Protein AF-A0A0C2G9M1-F1 (afdb_monomer_lite)

pLDDT: mean 76.7, std 22.16, range [23.78, 98.38]

Structure (mmCIF, N/CA/C/O backbone):
data_AF-A0A0C2G9M1-F1
#
_entry.id   AF-A0A0C2G9M1-F1
#
loop_
_atom_site.group_PDB
_atom_site.id
_atom_site.type_symbol
_atom_site.label_atom_id
_atom_site.label_alt_id
_atom_site.label_comp_id
_atom_site.label_asym_id
_atom_site.label_entity_id
_atom_site.label_seq_id
_atom_site.pdbx_PDB_ins_code
_atom_site.Cartn_x
_atom_site.Cartn_y
_atom_site.Cartn_z
_atom_site.occupancy
_atom_site.B_iso_or_equiv
_atom_site.auth_seq_id
_atom_site.auth_comp_id
_atom_site.auth_asym_id
_atom_site.auth_atom_id
_atom_site.pdbx_PDB_model_num
ATOM 1 N N . MET A 1 1 ? -7.947 -32.025 2.635 1.00 49.72 1 MET A N 1
ATOM 2 C CA . MET A 1 1 ? -7.224 -30.808 3.084 1.00 49.72 1 MET A CA 1
ATOM 3 C C . MET A 1 1 ? -6.775 -30.918 4.542 1.00 49.72 1 MET A C 1
ATOM 5 O O . MET A 1 1 ? -7.616 -30.851 5.428 1.00 49.72 1 MET A O 1
ATOM 9 N N . THR A 1 2 ? -5.475 -31.042 4.822 1.00 53.75 2 THR A N 1
ATOM 10 C CA . THR A 1 2 ? -4.949 -30.905 6.196 1.00 53.75 2 THR A CA 1
ATOM 11 C C . THR A 1 2 ? -4.666 -29.425 6.454 1.00 53.75 2 THR A C 1
ATOM 13 O O . THR A 1 2 ? -3.638 -28.902 6.024 1.00 53.75 2 THR A O 1
ATOM 16 N N . LEU A 1 3 ? -5.604 -28.713 7.085 1.00 62.81 3 LEU A N 1
ATOM 17 C CA . LEU A 1 3 ? -5.368 -27.335 7.527 1.00 62.81 3 LEU A CA 1
ATOM 18 C C . LEU A 1 3 ? -4.239 -27.348 8.562 1.00 62.81 3 LEU A C 1
ATOM 20 O O . LEU A 1 3 ? -4.306 -28.062 9.561 1.00 62.81 3 LEU A O 1
ATOM 24 N N . THR A 1 4 ? -3.171 -26.598 8.301 1.00 81.75 4 THR A N 1
ATOM 25 C CA . THR A 1 4 ? -2.049 -26.522 9.242 1.00 81.75 4 THR A CA 1
ATOM 26 C C . THR A 1 4 ? -2.470 -25.743 10.487 1.00 81.75 4 THR A C 1
ATOM 28 O O . THR A 1 4 ? -3.281 -24.822 10.383 1.00 81.75 4 THR A O 1
ATOM 31 N N . LYS A 1 5 ? -1.889 -26.058 11.653 1.00 87.31 5 LYS A N 1
ATOM 32 C CA . LYS A 1 5 ? -2.128 -25.317 12.906 1.00 87.31 5 LYS A CA 1
ATOM 33 C C . LYS A 1 5 ? -2.003 -23.799 12.704 1.00 87.31 5 LYS A C 1
ATOM 35 O O . LYS A 1 5 ? -2.898 -23.055 13.071 1.00 87.31 5 LYS A O 1
ATOM 40 N N . ARG A 1 6 ? -0.963 -23.369 11.981 1.00 83.31 6 ARG A N 1
ATOM 41 C CA . ARG A 1 6 ? -0.737 -21.959 11.630 1.00 83.31 6 ARG A CA 1
ATOM 42 C C . ARG A 1 6 ? -1.906 -21.335 10.864 1.00 83.31 6 ARG A C 1
ATOM 44 O O . ARG A 1 6 ? -2.228 -20.179 11.090 1.00 83.31 6 ARG A O 1
ATOM 51 N N . THR A 1 7 ? -2.520 -22.070 9.940 1.00 84.94 7 THR A N 1
ATOM 52 C CA . THR A 1 7 ? -3.677 -21.575 9.181 1.00 84.94 7 THR A CA 1
ATOM 53 C C . THR A 1 7 ? -4.881 -21.352 10.094 1.00 84.94 7 THR A C 1
ATOM 55 O O . THR A 1 7 ? -5.580 -20.358 9.940 1.00 84.94 7 THR A O 1
ATOM 58 N N . ILE A 1 8 ? -5.102 -22.253 11.053 1.00 89.25 8 ILE A N 1
ATOM 59 C CA . ILE A 1 8 ? -6.183 -22.128 12.037 1.00 89.25 8 ILE A CA 1
ATOM 60 C C . ILE A 1 8 ? -5.934 -20.919 12.941 1.00 89.25 8 ILE A C 1
ATOM 62 O O . ILE A 1 8 ? -6.841 -20.114 13.118 1.00 89.25 8 ILE A O 1
ATOM 66 N N . ASP A 1 9 ? -4.707 -20.759 13.443 1.00 87.50 9 ASP A N 1
ATOM 67 C CA . ASP A 1 9 ? -4.338 -19.639 14.314 1.00 87.50 9 ASP A CA 1
ATOM 68 C C . ASP A 1 9 ? -4.543 -18.282 13.607 1.00 87.50 9 ASP A C 1
ATOM 70 O O . ASP A 1 9 ? -5.071 -17.344 14.201 1.00 87.50 9 ASP A O 1
ATOM 74 N N . LEU A 1 10 ? -4.198 -18.191 12.313 1.00 86.69 10 LEU A N 1
ATOM 75 C CA . LEU A 1 10 ? -4.437 -16.991 11.502 1.00 86.69 10 LEU A CA 1
ATOM 76 C C . LEU A 1 10 ? -5.932 -16.699 11.328 1.00 86.69 10 LEU A C 1
ATOM 78 O O . LEU A 1 10 ? -6.352 -15.563 11.531 1.00 86.69 10 LEU A O 1
ATOM 82 N N . PHE A 1 11 ? -6.741 -17.710 10.999 1.00 87.88 11 PHE A N 1
ATOM 83 C CA . PHE A 1 11 ? -8.185 -17.518 10.853 1.00 87.88 11 PHE A CA 1
ATOM 84 C C . PHE A 1 11 ? -8.860 -17.142 12.165 1.00 87.88 11 PHE A C 1
ATOM 86 O O . PHE A 1 11 ? -9.745 -16.290 12.164 1.00 87.88 11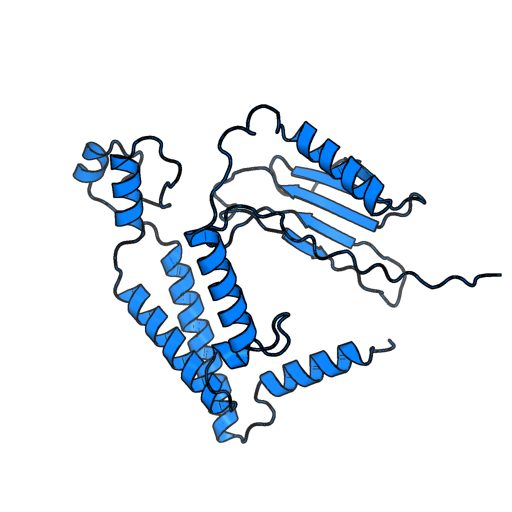 PHE A O 1
ATOM 93 N N . LEU A 1 12 ? -8.453 -17.757 13.275 1.00 87.75 12 LEU A N 1
ATOM 94 C CA . LEU A 1 12 ? -8.997 -17.426 14.585 1.00 87.75 12 LEU A CA 1
ATOM 95 C C . LEU A 1 12 ? -8.696 -15.968 14.936 1.00 87.75 12 LEU A C 1
ATOM 97 O O . LEU A 1 12 ? -9.604 -15.244 15.334 1.00 87.75 12 LEU A O 1
ATOM 101 N N . ASN A 1 13 ? -7.464 -15.515 14.698 1.00 86.25 13 ASN A N 1
ATOM 102 C CA . ASN A 1 13 ? -7.111 -14.122 14.931 1.00 86.25 13 ASN A CA 1
ATOM 103 C C . ASN A 1 13 ? -7.895 -13.156 14.028 1.00 86.25 13 ASN A C 1
ATOM 105 O O . ASN A 1 13 ? -8.432 -12.172 14.527 1.00 86.25 13 ASN A O 1
ATOM 109 N N . GLU A 1 14 ? -8.018 -13.431 12.725 1.00 86.19 14 GLU A N 1
ATOM 110 C CA . GLU A 1 14 ? -8.833 -12.600 11.822 1.00 86.19 14 GLU A CA 1
ATOM 111 C C . GLU A 1 14 ? -10.299 -12.541 12.275 1.00 86.19 14 GLU A C 1
ATOM 113 O O . GLU A 1 14 ? -10.932 -11.480 12.240 1.00 86.19 14 GLU A O 1
ATOM 118 N N . PHE A 1 15 ? -10.829 -13.672 12.742 1.00 88.38 15 PHE A N 1
ATOM 119 C CA . PHE A 1 15 ? -12.187 -13.773 13.255 1.00 88.38 15 PHE A CA 1
ATOM 120 C C . PHE A 1 15 ? -12.366 -12.937 14.525 1.00 88.38 15 PHE A C 1
ATOM 122 O O . PHE A 1 15 ? -13.295 -12.135 14.602 1.00 88.38 15 PHE A O 1
ATOM 129 N N . GLU A 1 16 ? -11.450 -13.025 15.487 1.00 87.38 16 GLU A N 1
ATOM 130 C CA . GLU A 1 16 ? -11.467 -12.191 16.693 1.00 87.38 16 GLU A CA 1
ATOM 131 C C . GLU A 1 16 ? -11.338 -10.699 16.353 1.00 87.38 16 GLU A C 1
ATOM 133 O O . GLU A 1 16 ? -12.128 -9.883 16.837 1.00 87.38 16 GLU A O 1
ATOM 138 N N . MET A 1 17 ? -10.432 -10.353 15.436 1.00 86.69 17 MET A N 1
ATOM 139 C CA . MET A 1 17 ? -10.193 -8.985 14.969 1.00 86.69 17 MET A CA 1
ATOM 140 C C . MET A 1 17 ? -11.390 -8.362 14.247 1.00 86.69 17 MET A C 1
ATOM 142 O O . MET A 1 17 ? -11.490 -7.132 14.184 1.00 86.69 17 MET A O 1
ATOM 146 N N . SER A 1 18 ? -12.313 -9.181 13.739 1.00 88.50 18 SER A N 1
ATOM 147 C CA . SER A 1 18 ? -13.579 -8.725 13.154 1.00 88.50 18 SER A CA 1
ATOM 148 C C . SER A 1 18 ? -14.604 -8.238 14.189 1.00 88.50 18 SER A C 1
ATOM 150 O O . SER A 1 18 ? -15.682 -7.782 13.815 1.00 88.50 18 SER A O 1
ATOM 152 N N . GLY A 1 19 ? -14.304 -8.347 15.488 1.00 89.44 19 GLY A N 1
ATOM 153 C CA . GLY A 1 19 ? -15.213 -7.933 16.557 1.00 89.44 19 GLY A CA 1
ATOM 154 C C . GLY A 1 19 ? -16.401 -8.879 16.757 1.00 89.44 19 GLY A C 1
ATOM 155 O O . GLY A 1 19 ? -17.358 -8.525 17.438 1.00 89.44 19 GLY A O 1
ATOM 156 N N . VAL A 1 20 ? -16.363 -10.091 16.193 1.00 90.06 20 VAL A N 1
ATOM 157 C CA . VAL A 1 20 ? -17.455 -11.077 16.299 1.00 90.06 20 VAL A CA 1
ATOM 158 C C . VAL A 1 20 ? -17.756 -11.506 17.737 1.00 90.06 20 VAL A C 1
ATOM 160 O O . VAL A 1 20 ? -18.898 -11.812 18.065 1.00 90.06 20 VAL A O 1
ATOM 163 N N . HIS A 1 21 ? -16.743 -11.487 18.602 1.00 89.94 21 HIS A N 1
ATOM 164 C CA . HIS A 1 21 ? -16.847 -11.821 20.021 1.00 89.94 21 HIS A CA 1
ATOM 165 C C . HIS A 1 21 ? -17.473 -10.691 20.860 1.00 89.94 21 HIS A C 1
ATOM 167 O O . HIS A 1 21 ? -17.741 -10.882 22.045 1.00 89.94 21 HIS A O 1
ATOM 173 N N . LEU A 1 22 ? -17.677 -9.503 20.277 1.00 94.00 22 LEU A N 1
ATOM 174 C CA . LEU A 1 22 ? -18.242 -8.361 20.984 1.00 94.00 22 LEU A CA 1
ATOM 175 C C . LEU A 1 22 ? -19.753 -8.545 21.223 1.00 94.00 22 LEU A C 1
ATOM 177 O O . LEU A 1 22 ? -20.449 -9.097 20.362 1.00 94.00 22 LEU A O 1
ATOM 181 N N . PRO A 1 23 ? -20.282 -8.010 22.342 1.00 95.62 23 PRO A N 1
ATOM 182 C CA . PRO A 1 23 ? -21.719 -7.862 22.566 1.00 95.62 23 PRO A CA 1
ATOM 183 C C . PRO A 1 23 ? -22.427 -7.132 21.416 1.00 95.62 23 PRO A C 1
ATOM 185 O O . PRO A 1 23 ? -21.803 -6.367 20.683 1.00 95.62 23 PRO A O 1
ATOM 188 N N . ASP A 1 24 ? -23.730 -7.364 21.255 1.00 95.31 24 ASP A N 1
ATOM 189 C CA . ASP A 1 24 ? -24.506 -6.915 20.088 1.00 95.31 24 ASP A CA 1
ATOM 190 C C . ASP A 1 24 ? -24.442 -5.402 19.834 1.00 95.31 24 ASP A C 1
ATOM 192 O O . ASP A 1 24 ? -24.280 -4.977 18.689 1.00 95.31 24 ASP A O 1
ATOM 196 N N . ASP A 1 25 ? -24.504 -4.595 20.892 1.00 95.75 25 ASP A N 1
ATOM 197 C CA . ASP A 1 25 ? -24.378 -3.136 20.842 1.00 95.75 25 ASP A CA 1
ATOM 198 C C . ASP A 1 25 ? -22.991 -2.706 20.340 1.00 95.75 25 ASP A C 1
ATOM 200 O O . ASP A 1 25 ? -22.870 -1.923 19.394 1.00 95.75 25 ASP A O 1
ATOM 204 N N . LYS A 1 26 ? -21.932 -3.286 20.910 1.00 95.88 26 LYS A N 1
ATOM 205 C CA . LYS A 1 26 ? -20.548 -3.017 20.505 1.00 95.88 26 LYS A CA 1
ATOM 206 C C . LYS A 1 26 ? -20.250 -3.528 19.102 1.00 95.88 26 LYS A C 1
ATOM 208 O O . LYS A 1 26 ? -19.488 -2.901 18.373 1.00 95.88 26 LYS A O 1
ATOM 213 N N . ARG A 1 27 ? -20.850 -4.643 18.694 1.00 95.94 27 ARG A N 1
ATOM 214 C CA . ARG A 1 27 ? -20.685 -5.203 17.351 1.00 95.94 27 ARG A CA 1
ATOM 215 C C . ARG A 1 27 ? -21.370 -4.337 16.295 1.00 95.94 27 ARG A C 1
ATOM 217 O O . ARG A 1 27 ? -20.787 -4.110 15.237 1.00 95.94 27 ARG A O 1
ATOM 224 N N . ALA A 1 28 ? -22.557 -3.799 16.582 1.00 96.19 28 ALA A N 1
ATOM 225 C CA . ALA A 1 28 ? -23.211 -2.825 15.707 1.00 96.19 28 ALA A CA 1
ATOM 226 C C . ALA A 1 28 ? -22.347 -1.564 15.528 1.00 96.19 28 ALA A C 1
ATOM 228 O O . ALA A 1 28 ? -22.152 -1.095 14.403 1.00 96.19 28 ALA A O 1
ATOM 229 N N . GLU A 1 29 ? -21.758 -1.070 16.618 1.00 97.62 29 GLU A N 1
ATOM 230 C CA . GLU A 1 29 ? -20.850 0.075 16.577 1.00 97.62 29 GLU A CA 1
ATOM 231 C C . GLU A 1 29 ? -19.551 -0.230 15.815 1.00 97.62 29 GLU A C 1
ATOM 233 O O . GLU A 1 29 ? -19.096 0.583 15.010 1.00 97.62 29 GLU A O 1
ATOM 238 N N . PHE A 1 30 ? -18.991 -1.432 15.980 1.00 97.19 30 PHE A N 1
ATOM 239 C CA . PHE A 1 30 ? -17.827 -1.891 15.219 1.00 97.19 30 PHE A CA 1
ATOM 240 C C . PHE A 1 30 ? -18.096 -1.872 13.710 1.00 97.19 30 PHE A C 1
ATOM 242 O O . PHE A 1 30 ? -17.269 -1.385 12.933 1.00 97.19 30 PHE A O 1
ATOM 249 N N . VAL A 1 31 ? -19.261 -2.373 13.283 1.00 96.56 31 VAL A N 1
ATOM 250 C CA . VAL A 1 31 ? -19.672 -2.372 11.871 1.00 96.56 31 VAL A CA 1
ATOM 251 C C . VAL A 1 31 ? -19.820 -0.942 11.354 1.00 96.56 31 VAL A C 1
ATOM 253 O O . VAL A 1 31 ? -19.305 -0.628 10.278 1.00 96.56 31 VAL A O 1
ATOM 256 N N . ARG A 1 32 ? -20.459 -0.055 12.130 1.00 97.75 32 ARG A N 1
ATOM 257 C CA . ARG A 1 32 ? -20.608 1.364 11.780 1.00 97.75 32 ARG A CA 1
ATOM 258 C C . ARG A 1 32 ? -19.246 2.039 11.595 1.00 97.75 32 ARG A C 1
ATOM 260 O O . ARG A 1 32 ? -18.998 2.626 10.543 1.00 97.75 32 ARG A O 1
ATOM 267 N N . LEU A 1 33 ? -18.353 1.923 12.580 1.00 97.94 33 LEU A N 1
ATOM 268 C CA . LEU A 1 33 ? -17.005 2.499 12.536 1.00 97.94 33 LEU A CA 1
ATOM 269 C C . LEU A 1 33 ? -16.185 1.948 11.368 1.00 97.94 33 LEU A C 1
ATOM 271 O O . LEU A 1 33 ? -15.518 2.712 10.675 1.00 97.94 33 LEU A O 1
ATOM 275 N N . SER A 1 34 ? -16.272 0.643 11.103 1.00 96.62 34 SER A N 1
ATOM 276 C CA . SER A 1 34 ? -15.598 0.015 9.960 1.00 96.62 34 SER A CA 1
ATOM 277 C C . SER A 1 34 ? -16.073 0.602 8.626 1.00 96.62 34 SER A C 1
ATOM 279 O O . SER A 1 34 ? -15.251 0.903 7.757 1.00 96.62 34 SER A O 1
ATOM 281 N N . GLY A 1 35 ? -17.383 0.828 8.480 1.00 97.44 35 GLY A N 1
ATOM 282 C CA . GLY A 1 35 ? -17.963 1.494 7.313 1.00 97.44 35 GLY A CA 1
ATOM 283 C C . GLY A 1 35 ? -17.492 2.942 7.157 1.00 97.44 35 GLY A C 1
ATOM 284 O O . GLY A 1 35 ? -17.090 3.350 6.067 1.00 97.44 35 GLY A O 1
ATOM 285 N N . GLU A 1 36 ? -17.464 3.711 8.246 1.00 98.12 36 GLU A N 1
ATOM 286 C CA . GLU A 1 36 ? -16.987 5.099 8.227 1.00 98.12 36 GLU A CA 1
ATOM 287 C C . GLU A 1 36 ? -15.489 5.207 7.912 1.00 98.12 36 GLU A C 1
ATOM 289 O O . GLU A 1 36 ? -15.086 6.054 7.113 1.00 98.12 36 GLU A O 1
ATOM 294 N N . ILE A 1 37 ? -14.659 4.313 8.460 1.00 97.25 37 ILE A N 1
ATOM 295 C CA . ILE A 1 37 ? -13.230 4.217 8.128 1.00 97.25 37 ILE A CA 1
ATOM 296 C C . ILE A 1 37 ? -13.049 3.930 6.638 1.00 97.25 37 ILE A C 1
ATOM 298 O O . ILE A 1 37 ? -12.239 4.592 5.986 1.00 97.25 37 ILE A O 1
ATOM 302 N N . PHE A 1 38 ? -13.798 2.971 6.086 1.00 95.56 38 PHE A N 1
ATOM 303 C CA . PHE A 1 38 ? -13.739 2.647 4.662 1.00 95.56 38 PHE A CA 1
ATOM 304 C C . PHE A 1 38 ? -14.116 3.857 3.796 1.00 95.56 38 PHE A C 1
ATOM 306 O O . PHE A 1 38 ? -13.368 4.229 2.889 1.00 95.56 38 PHE A O 1
ATOM 313 N N . ASN A 1 39 ? -15.229 4.519 4.119 1.00 95.81 39 ASN A N 1
ATOM 314 C CA . ASN A 1 39 ? -15.722 5.682 3.385 1.00 95.81 39 ASN A CA 1
ATOM 315 C C . ASN A 1 39 ? -14.741 6.862 3.434 1.00 95.81 39 ASN A C 1
ATOM 317 O O . ASN A 1 39 ? -14.410 7.429 2.388 1.00 95.81 39 ASN A O 1
ATOM 321 N N . ALA A 1 40 ? -14.258 7.221 4.627 1.00 94.81 40 ALA A N 1
ATOM 322 C CA . ALA A 1 40 ? -13.284 8.297 4.808 1.00 94.81 40 ALA A CA 1
ATOM 323 C C . ALA A 1 40 ? -11.964 7.974 4.092 1.00 94.81 40 ALA A C 1
ATOM 325 O O . ALA A 1 40 ? -11.411 8.820 3.391 1.00 94.81 40 ALA A O 1
ATOM 326 N N . SER A 1 41 ? -11.492 6.724 4.184 1.00 94.25 41 SER A N 1
ATOM 327 C CA . SER A 1 41 ? -10.282 6.271 3.490 1.00 94.25 41 SER A CA 1
ATOM 328 C C . SER A 1 41 ? -10.423 6.369 1.970 1.00 94.25 41 SER A C 1
ATOM 330 O O . SER A 1 41 ? -9.505 6.845 1.305 1.00 94.25 41 SER A O 1
ATOM 332 N N . ALA A 1 42 ? -11.559 5.949 1.405 1.00 91.69 42 ALA A N 1
ATOM 333 C CA . ALA A 1 42 ? -11.801 6.015 -0.034 1.00 91.69 42 ALA A CA 1
ATOM 334 C C . ALA A 1 42 ? -11.846 7.467 -0.541 1.00 91.69 42 ALA A C 1
ATOM 336 O O . ALA A 1 42 ? -11.217 7.792 -1.551 1.00 91.69 42 ALA A O 1
ATOM 337 N N . LYS A 1 43 ? -12.537 8.359 0.182 1.00 92.50 43 LYS A N 1
ATOM 338 C CA . LYS A 1 43 ? -12.603 9.794 -0.146 1.00 92.50 43 LYS A CA 1
ATOM 339 C C . LYS A 1 43 ? -11.243 10.477 -0.028 1.00 92.50 43 LYS A C 1
ATOM 341 O O . LYS A 1 43 ? -10.865 11.245 -0.915 1.00 92.50 43 LYS A O 1
ATOM 346 N N . PHE A 1 44 ? -10.493 10.182 1.033 1.00 92.19 44 PHE A N 1
ATOM 347 C CA . PHE A 1 44 ? -9.146 10.710 1.223 1.00 92.19 44 PHE A CA 1
ATOM 348 C C . PHE A 1 44 ? -8.219 10.268 0.082 1.00 92.19 44 PHE A C 1
ATOM 350 O O . PHE A 1 44 ? -7.619 11.111 -0.583 1.00 92.19 44 PHE A O 1
ATOM 357 N N . GLN A 1 45 ? -8.191 8.968 -0.232 1.00 89.88 45 GLN A N 1
ATOM 358 C CA . GLN A 1 45 ? -7.378 8.426 -1.323 1.00 89.88 45 GLN A CA 1
ATOM 359 C C . GLN A 1 45 ? -7.732 9.054 -2.678 1.00 89.88 45 GLN A C 1
ATOM 361 O O . GLN A 1 45 ? -6.837 9.435 -3.428 1.00 89.88 45 GLN A O 1
ATOM 366 N N . ALA A 1 46 ? -9.024 9.220 -2.979 1.00 86.69 46 ALA A N 1
ATOM 367 C CA . ALA A 1 46 ? -9.466 9.852 -4.222 1.00 86.69 46 ALA A CA 1
ATOM 368 C C . ALA A 1 46 ? -8.994 11.313 -4.351 1.00 86.69 46 ALA A C 1
ATOM 370 O O . ALA A 1 46 ? -8.772 11.797 -5.462 1.00 86.69 46 ALA A O 1
ATOM 371 N N . GLY A 1 47 ? -8.830 12.026 -3.233 1.00 86.94 47 GLY A N 1
ATOM 372 C CA . GLY A 1 47 ? -8.320 13.395 -3.244 1.00 86.94 47 GLY A CA 1
ATOM 373 C C . GLY A 1 47 ? -6.794 13.518 -3.268 1.00 86.94 47 GLY A C 1
ATOM 374 O O . GLY A 1 47 ? -6.305 14.536 -3.755 1.00 86.94 47 GLY A O 1
ATOM 375 N N . CYS A 1 48 ? -6.044 12.493 -2.846 1.00 84.06 48 CYS A N 1
ATOM 376 C CA . CYS A 1 48 ? -4.576 12.475 -2.935 1.00 84.06 48 CYS A CA 1
ATOM 377 C C . CYS A 1 48 ? -4.068 12.566 -4.385 1.00 84.06 48 CYS A C 1
ATOM 379 O O . CYS A 1 48 ? -3.042 13.195 -4.646 1.00 84.06 48 CYS A O 1
ATOM 381 N N . ASP A 1 49 ? -4.810 11.982 -5.328 1.00 74.50 49 ASP A N 1
ATOM 382 C CA . ASP A 1 49 ? -4.473 11.971 -6.757 1.00 74.50 49 ASP A CA 1
ATOM 383 C C . ASP A 1 49 ? -5.161 13.101 -7.549 1.00 74.50 49 ASP A C 1
ATOM 385 O O . ASP A 1 49 ? -5.082 13.164 -8.783 1.00 74.50 49 ASP A O 1
ATOM 389 N N . ARG A 1 50 ? -5.853 14.020 -6.860 1.00 83.88 50 ARG A N 1
ATOM 390 C CA . ARG A 1 50 ? -6.607 15.101 -7.500 1.00 83.88 50 ARG A CA 1
ATOM 391 C C . ARG A 1 50 ? -5.660 16.115 -8.130 1.00 83.88 50 ARG A C 1
ATOM 393 O O . ARG A 1 50 ? -4.763 16.664 -7.495 1.00 83.88 50 ARG A O 1
ATOM 400 N N . GLU A 1 51 ? -5.905 16.429 -9.396 1.00 89.69 51 GLU A N 1
ATOM 401 C CA . GLU A 1 51 ? -5.129 17.452 -10.086 1.00 89.69 51 GLU A CA 1
ATOM 402 C C . GLU A 1 51 ? -5.401 18.857 -9.533 1.00 89.69 51 GLU A C 1
ATOM 404 O O . GLU A 1 51 ? -6.539 19.246 -9.253 1.00 89.69 51 GLU A O 1
ATOM 409 N N . VAL A 1 52 ? -4.339 19.655 -9.430 1.00 92.12 52 VAL A N 1
ATOM 410 C CA . VAL A 1 52 ? -4.416 21.037 -8.957 1.00 92.12 52 VAL A CA 1
ATOM 411 C C . VAL A 1 52 ? -4.459 21.983 -10.149 1.00 92.12 52 VAL A C 1
ATOM 413 O O . VAL A 1 52 ? -3.546 22.010 -10.980 1.00 92.12 52 VAL A O 1
ATOM 416 N N . VAL A 1 53 ? -5.524 22.780 -10.237 1.00 94.44 53 VAL A N 1
ATOM 417 C CA . VAL A 1 53 ? -5.689 23.791 -11.287 1.00 94.44 53 VAL A CA 1
ATOM 418 C C . VAL A 1 53 ? -5.022 25.100 -10.866 1.00 94.44 53 VAL A C 1
ATOM 420 O O . VAL A 1 53 ? -5.276 25.620 -9.779 1.00 94.44 53 VAL A O 1
ATOM 423 N N . ILE A 1 54 ? -4.190 25.647 -11.750 1.00 95.50 54 ILE A N 1
ATOM 424 C CA . ILE A 1 54 ? -3.519 26.942 -11.596 1.00 95.50 54 ILE A CA 1
ATOM 425 C C . ILE A 1 54 ? -3.988 27.944 -12.657 1.00 95.50 54 ILE A C 1
ATOM 427 O O . ILE A 1 54 ? -4.525 27.576 -13.705 1.00 95.50 54 ILE A O 1
ATOM 431 N N . SER A 1 55 ? -3.741 29.232 -12.417 1.00 96.88 55 SER A N 1
ATOM 432 C CA . SER A 1 55 ? -4.072 30.289 -13.376 1.00 96.88 55 SER A CA 1
ATOM 433 C C . SER A 1 55 ? -3.189 30.238 -14.633 1.00 96.88 55 SER A C 1
ATOM 435 O O . SER A 1 55 ? -2.055 29.745 -14.623 1.00 96.88 55 SER A O 1
ATOM 437 N N . ARG A 1 56 ? -3.683 30.811 -15.741 1.00 96.12 56 ARG A N 1
ATOM 438 C CA . ARG A 1 56 ? -2.904 30.948 -16.989 1.00 96.12 56 ARG A CA 1
ATOM 439 C C . ARG A 1 56 ? -1.640 31.798 -16.797 1.00 96.12 56 ARG A C 1
ATOM 441 O O . ARG A 1 56 ? -0.630 31.525 -17.442 1.00 96.12 56 ARG A O 1
ATOM 448 N N . ALA A 1 57 ? -1.681 32.778 -15.892 1.00 96.50 57 ALA A N 1
ATOM 449 C CA . ALA A 1 57 ? -0.527 33.602 -15.541 1.00 96.50 57 ALA A CA 1
ATOM 450 C C . ALA A 1 57 ? 0.590 32.760 -14.904 1.00 96.50 57 ALA A C 1
ATOM 452 O O . ALA A 1 57 ? 1.721 32.790 -15.385 1.00 96.50 57 ALA A O 1
ATOM 453 N N . LEU A 1 58 ? 0.255 31.923 -13.913 1.00 95.12 58 LEU A N 1
ATOM 454 C CA . LEU A 1 58 ? 1.211 31.013 -13.271 1.00 95.12 58 LEU A CA 1
ATOM 455 C C . LEU A 1 58 ? 1.750 29.964 -14.253 1.00 95.12 58 LEU A C 1
ATOM 457 O O . LEU A 1 58 ? 2.947 29.676 -14.254 1.00 95.12 58 LEU A O 1
ATOM 461 N N . LYS A 1 59 ? 0.901 29.441 -15.152 1.00 95.56 59 LYS A N 1
ATOM 462 C CA . LYS A 1 59 ? 1.351 28.553 -16.238 1.00 95.56 59 LYS A CA 1
ATOM 463 C C . LYS A 1 59 ? 2.448 29.221 -17.077 1.00 95.56 59 LYS A C 1
ATOM 465 O O . LYS A 1 59 ? 3.465 28.583 -17.345 1.00 95.56 59 LYS A O 1
ATOM 470 N N . LYS A 1 60 ? 2.243 30.480 -17.490 1.00 94.81 60 LYS A N 1
ATOM 471 C CA . LYS A 1 60 ? 3.205 31.244 -18.303 1.00 94.81 60 LYS A CA 1
ATOM 472 C C . LYS A 1 60 ? 4.479 31.566 -17.516 1.00 94.81 60 LYS A C 1
ATOM 474 O O . LYS A 1 60 ? 5.564 31.369 -18.045 1.00 94.81 60 LYS A O 1
ATOM 479 N N . GLN A 1 61 ? 4.351 31.989 -16.258 1.00 95.00 61 GLN A N 1
ATOM 480 C CA . GLN A 1 61 ? 5.477 32.342 -15.384 1.00 95.00 61 GLN A CA 1
ATOM 481 C C . GLN A 1 61 ? 6.460 31.182 -15.174 1.00 95.00 61 GLN A C 1
ATOM 483 O O . GLN A 1 61 ? 7.667 31.398 -15.146 1.00 95.00 61 GLN A O 1
ATOM 488 N N . TYR A 1 62 ? 5.952 29.953 -15.039 1.00 93.06 62 TYR A N 1
ATOM 489 C CA . TYR A 1 62 ? 6.767 28.756 -14.794 1.00 93.06 62 TYR A CA 1
ATOM 490 C C . TYR A 1 62 ? 6.940 27.862 -16.033 1.00 93.06 62 TYR A C 1
ATOM 492 O O . TYR A 1 62 ? 7.406 26.721 -15.914 1.00 93.06 62 TYR A O 1
ATOM 500 N N . SER A 1 63 ? 6.552 28.349 -17.218 1.00 93.38 63 SER A N 1
ATOM 501 C CA . SER A 1 63 ? 6.622 27.621 -18.494 1.00 93.38 63 SER A CA 1
ATOM 502 C C . SER A 1 63 ? 6.094 26.185 -18.369 1.00 93.38 63 SER A C 1
ATOM 504 O O . SER A 1 63 ? 6.797 25.204 -18.640 1.00 93.38 63 SER A O 1
ATOM 506 N N . LEU A 1 64 ? 4.878 26.043 -17.834 1.00 91.62 64 LEU A N 1
ATOM 507 C CA . LEU A 1 64 ? 4.239 24.747 -17.602 1.00 91.62 64 LEU A CA 1
ATOM 508 C C . LEU A 1 64 ? 3.469 24.279 -18.844 1.00 91.62 64 LEU A C 1
ATOM 510 O O . LEU A 1 64 ? 2.847 25.099 -19.522 1.00 91.62 64 LEU A O 1
ATOM 514 N N . PRO A 1 65 ? 3.446 22.965 -19.136 1.00 90.81 65 PRO A N 1
ATOM 515 C CA . PRO A 1 65 ? 2.741 22.441 -20.308 1.00 90.81 65 PRO A CA 1
ATOM 516 C C . PRO A 1 65 ? 1.218 22.618 -20.192 1.00 90.81 65 PRO A C 1
ATOM 518 O O . PRO A 1 65 ? 0.532 22.863 -21.183 1.00 90.81 65 PRO A O 1
ATOM 521 N N . SER A 1 66 ? 0.682 22.577 -18.970 1.00 92.38 66 SER A N 1
ATOM 522 C CA . SER A 1 66 ? -0.750 22.637 -18.674 1.00 92.38 66 SER A CA 1
ATOM 523 C C . SER A 1 66 ? -1.027 23.519 -17.455 1.00 92.38 66 SER A C 1
ATOM 525 O O . SER A 1 66 ? -0.148 23.728 -16.621 1.00 92.38 66 SER A O 1
ATOM 527 N N . THR A 1 67 ? -2.259 24.021 -17.344 1.00 94.88 67 THR A N 1
ATOM 528 C CA . THR A 1 67 ? -2.791 24.628 -16.111 1.00 94.88 67 THR A CA 1
ATOM 529 C C . THR A 1 67 ? -3.196 23.585 -15.067 1.00 94.88 67 THR A C 1
ATOM 531 O O . THR A 1 67 ? -3.615 23.956 -13.978 1.00 94.88 67 THR A O 1
ATOM 534 N N . ARG A 1 68 ? -3.109 22.291 -15.390 1.00 93.94 68 ARG A N 1
ATOM 535 C CA . ARG A 1 68 ? -3.422 21.181 -14.486 1.00 93.94 68 ARG A CA 1
ATOM 536 C C . ARG A 1 68 ? -2.127 20.510 -14.043 1.00 93.94 68 ARG A C 1
ATOM 538 O O . ARG A 1 68 ? -1.403 19.954 -14.872 1.00 93.94 68 ARG A O 1
ATOM 545 N N . ILE A 1 69 ? -1.834 20.581 -12.750 1.00 91.06 69 ILE A N 1
ATOM 546 C CA . ILE A 1 69 ? -0.700 19.906 -12.121 1.00 91.06 69 ILE A CA 1
ATOM 547 C C . ILE A 1 69 ? -1.186 18.550 -11.611 1.00 91.06 69 ILE A C 1
ATOM 549 O O . ILE A 1 69 ? -2.026 18.492 -10.721 1.00 91.06 69 ILE A O 1
ATOM 553 N N . ARG A 1 70 ? -0.647 17.466 -12.177 1.00 87.94 70 ARG A N 1
ATOM 554 C CA . ARG A 1 70 ? -1.031 16.079 -11.844 1.00 87.94 70 ARG A CA 1
ATOM 555 C C . ARG A 1 70 ? 0.010 15.325 -11.019 1.00 87.94 70 ARG A C 1
ATOM 557 O O . ARG A 1 70 ? -0.214 14.185 -10.650 1.00 87.94 70 ARG A O 1
ATOM 564 N N . SER A 1 71 ? 1.186 15.914 -10.809 1.00 84.62 71 SER A N 1
ATOM 565 C CA . SER A 1 71 ? 2.248 15.302 -10.011 1.00 84.62 71 SER A CA 1
ATOM 566 C C . SER A 1 71 ? 3.168 16.373 -9.423 1.00 84.62 71 SER A C 1
ATOM 568 O O . SER A 1 71 ? 3.321 17.444 -10.028 1.00 84.62 71 SER A O 1
ATOM 570 N N . PRO A 1 72 ? 3.871 16.077 -8.317 1.00 84.31 72 PRO A N 1
ATOM 571 C CA . PRO A 1 72 ? 4.804 17.010 -7.687 1.00 84.31 72 PRO A CA 1
ATOM 572 C C . PRO A 1 72 ? 6.076 17.261 -8.516 1.00 84.31 72 PRO A C 1
ATOM 574 O O . PRO A 1 72 ? 6.896 18.095 -8.137 1.00 84.31 72 PRO A O 1
ATOM 577 N N . SER A 1 73 ? 6.265 16.553 -9.642 1.00 82.56 73 SER A N 1
ATOM 578 C CA . SER A 1 73 ? 7.382 16.738 -10.584 1.00 82.56 73 SER A CA 1
ATOM 579 C C . SER A 1 73 ? 8.761 16.798 -9.908 1.00 82.56 73 SER A C 1
ATOM 581 O O . SER A 1 73 ? 9.596 17.644 -10.237 1.00 82.56 73 SER A O 1
ATOM 583 N N . SER A 1 74 ? 9.022 15.886 -8.962 1.00 74.00 74 SER A N 1
ATOM 584 C CA . SER A 1 74 ? 10.223 15.904 -8.109 1.00 74.00 74 SER A CA 1
ATOM 585 C C . SER A 1 74 ? 11.552 15.809 -8.868 1.00 74.00 74 SER A C 1
ATOM 587 O O . SER A 1 74 ? 12.575 16.233 -8.340 1.00 74.00 74 SER A O 1
ATOM 589 N N . ASN A 1 75 ? 11.532 15.327 -10.113 1.00 74.38 75 ASN A N 1
ATOM 590 C CA . ASN A 1 75 ? 12.713 15.195 -10.973 1.00 74.38 75 ASN A CA 1
ATOM 591 C C . ASN A 1 75 ? 12.918 16.393 -11.918 1.00 74.38 75 ASN A C 1
ATOM 593 O O . ASN A 1 75 ? 13.811 16.365 -12.760 1.00 74.38 75 ASN A O 1
ATOM 597 N N . CYS A 1 76 ? 12.091 17.442 -11.826 1.00 81.44 76 CYS A N 1
ATOM 598 C CA . CYS A 1 76 ? 12.273 18.647 -12.630 1.00 81.44 76 CYS A CA 1
ATOM 599 C C . CYS A 1 76 ? 13.642 19.272 -12.327 1.00 81.44 76 CYS A C 1
ATOM 601 O O . CYS A 1 76 ? 13.928 19.565 -11.168 1.00 81.44 76 CYS A O 1
ATOM 603 N N . ILE A 1 77 ? 14.472 19.476 -13.356 1.00 86.50 77 ILE A N 1
ATOM 604 C CA . ILE A 1 77 ? 15.842 20.004 -13.222 1.00 86.50 77 ILE A CA 1
ATOM 605 C C . ILE A 1 77 ? 15.812 21.413 -12.612 1.00 86.50 77 ILE A C 1
ATOM 607 O O . ILE A 1 77 ? 16.501 21.682 -11.628 1.00 86.50 77 ILE A O 1
ATOM 611 N N . GLU A 1 78 ? 14.930 22.270 -13.131 1.00 90.38 78 GLU A N 1
ATOM 612 C CA . GLU A 1 78 ? 14.793 23.674 -12.740 1.00 90.38 78 GLU A CA 1
ATOM 613 C C . GLU A 1 78 ? 14.284 23.824 -11.287 1.00 90.38 78 GLU A C 1
ATOM 615 O O . GLU A 1 78 ? 13.111 23.534 -11.012 1.00 90.38 78 GLU A O 1
ATOM 620 N N . PRO A 1 79 ? 15.111 24.299 -10.332 1.00 91.62 79 PRO A N 1
ATOM 621 C CA . PRO A 1 79 ? 14.756 24.325 -8.912 1.00 91.62 79 PRO A CA 1
ATOM 622 C C . PRO A 1 79 ? 13.536 25.182 -8.581 1.00 91.62 79 PRO A C 1
ATOM 624 O O . PRO A 1 79 ? 12.703 24.768 -7.771 1.00 91.62 79 PRO A O 1
ATOM 627 N N . LYS A 1 80 ? 13.394 26.351 -9.218 1.00 92.81 80 LYS A N 1
ATOM 628 C CA . LYS A 1 80 ? 12.261 27.261 -8.972 1.00 92.81 80 LYS A CA 1
ATOM 629 C C . LYS A 1 80 ? 10.939 26.636 -9.408 1.00 92.81 80 LYS A C 1
ATOM 631 O O . LYS A 1 80 ? 9.960 26.673 -8.664 1.00 92.81 80 LYS A O 1
ATOM 636 N N . LYS A 1 81 ? 10.934 26.014 -10.588 1.00 92.88 81 LYS A N 1
ATOM 637 C CA . LYS A 1 81 ? 9.783 25.291 -11.136 1.00 92.88 81 LYS A CA 1
ATOM 638 C C . LYS A 1 81 ? 9.443 24.068 -10.290 1.00 92.88 81 LYS A C 1
ATOM 640 O O . LYS A 1 81 ? 8.283 23.890 -9.935 1.00 92.88 81 LYS A O 1
ATOM 645 N N . ARG A 1 82 ? 10.446 23.273 -9.902 1.00 93.19 82 ARG A N 1
ATOM 646 C CA . ARG A 1 82 ? 10.269 22.112 -9.018 1.00 93.19 82 ARG A CA 1
ATOM 647 C C . ARG A 1 82 ? 9.651 22.509 -7.679 1.00 93.19 82 ARG A C 1
ATOM 649 O O . ARG A 1 82 ? 8.671 21.896 -7.273 1.00 93.19 82 ARG A O 1
ATOM 656 N N . LYS A 1 83 ? 10.186 23.546 -7.022 1.00 92.75 83 LYS A N 1
ATOM 657 C CA . LYS A 1 83 ? 9.647 24.061 -5.755 1.00 92.75 83 LYS A CA 1
ATOM 658 C C . LYS A 1 83 ? 8.194 24.499 -5.922 1.00 92.75 83 LYS A C 1
ATOM 660 O O . LYS A 1 83 ? 7.356 24.031 -5.167 1.00 92.75 83 LYS A O 1
ATOM 665 N N . PHE A 1 84 ? 7.901 25.324 -6.930 1.00 94.38 84 PHE A N 1
ATOM 666 C CA . PHE A 1 84 ? 6.544 25.803 -7.202 1.00 94.38 84 PHE A CA 1
ATOM 667 C C . PHE A 1 84 ? 5.554 24.658 -7.436 1.00 94.38 84 PHE A C 1
ATOM 669 O O . PHE A 1 84 ? 4.494 24.639 -6.815 1.00 94.38 84 PHE A O 1
ATOM 676 N N . ILE A 1 85 ? 5.895 23.696 -8.300 1.00 92.38 85 ILE A N 1
ATOM 677 C CA . ILE A 1 85 ? 5.025 22.548 -8.581 1.00 92.38 85 ILE A CA 1
ATOM 678 C C . ILE A 1 85 ? 4.795 21.740 -7.304 1.00 92.38 85 ILE A C 1
ATOM 680 O O . ILE A 1 85 ? 3.650 21.442 -6.986 1.00 92.38 85 ILE A O 1
ATOM 684 N N . TYR A 1 86 ? 5.858 21.433 -6.556 1.00 91.69 86 TYR A N 1
ATOM 685 C CA .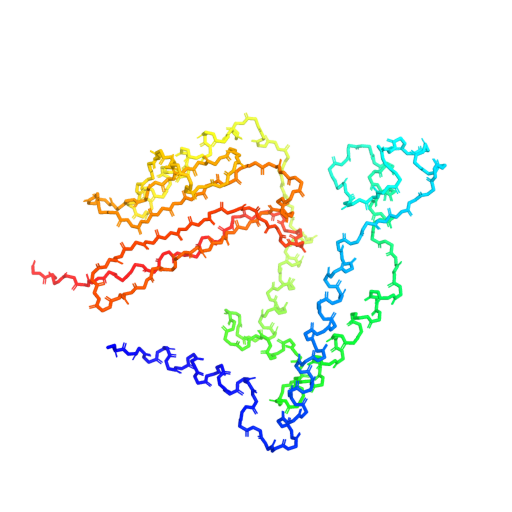 TYR A 1 86 ? 5.774 20.648 -5.327 1.00 91.69 86 TYR A CA 1
ATOM 686 C C . TYR A 1 86 ? 4.878 21.315 -4.279 1.00 91.69 86 TYR A C 1
ATOM 688 O O . TYR A 1 86 ? 3.948 20.689 -3.780 1.00 91.69 86 TYR A O 1
ATOM 696 N N . THR A 1 87 ? 5.116 22.594 -3.973 1.00 92.50 87 THR A N 1
ATOM 697 C CA . THR A 1 87 ? 4.332 23.321 -2.963 1.00 92.50 87 THR A CA 1
ATOM 698 C C . THR A 1 87 ? 2.895 23.553 -3.406 1.00 92.50 87 THR A C 1
ATOM 700 O O . THR A 1 87 ? 2.002 23.584 -2.572 1.00 92.50 87 THR A O 1
ATOM 703 N N . THR A 1 88 ? 2.660 23.722 -4.709 1.00 92.94 88 THR A N 1
ATOM 704 C CA . THR A 1 88 ? 1.304 23.898 -5.245 1.00 92.94 88 THR A CA 1
ATOM 705 C C . THR A 1 88 ? 0.530 22.586 -5.245 1.00 92.94 88 THR A C 1
ATOM 707 O O . THR A 1 88 ? -0.660 22.593 -4.951 1.00 92.94 88 THR A O 1
ATOM 710 N N . PHE A 1 89 ? 1.189 21.472 -5.569 1.00 91.62 89 PHE A N 1
ATOM 711 C CA . PHE A 1 89 ? 0.579 20.146 -5.564 1.00 91.62 89 PHE A CA 1
ATOM 712 C C . PHE A 1 89 ? 0.213 19.706 -4.140 1.00 91.62 89 PHE A C 1
ATOM 714 O O . PHE A 1 89 ? -0.915 19.296 -3.911 1.00 91.62 89 PHE A O 1
ATOM 721 N N . TYR A 1 90 ? 1.121 19.886 -3.176 1.00 90.56 90 TYR A N 1
ATOM 722 C CA . TYR A 1 90 ? 0.902 19.565 -1.757 1.00 90.56 90 TYR A CA 1
ATOM 723 C C . TYR A 1 90 ? 0.353 20.734 -0.936 1.00 90.56 90 TYR A C 1
ATOM 725 O O . TYR A 1 90 ? 0.585 20.819 0.271 1.00 90.56 90 TYR A O 1
ATOM 733 N N . ARG A 1 91 ? -0.329 21.683 -1.580 1.00 90.94 91 ARG A N 1
ATOM 734 C CA . ARG A 1 91 ? -0.955 22.781 -0.846 1.00 90.94 91 ARG A CA 1
ATOM 735 C C . ARG A 1 91 ? -2.068 22.241 0.050 1.00 90.94 91 ARG A C 1
ATOM 737 O O . ARG A 1 91 ? -2.701 21.238 -0.274 1.00 90.94 91 ARG A O 1
ATOM 744 N N . HIS A 1 92 ? -2.329 22.971 1.125 1.00 92.38 92 HIS A N 1
ATOM 745 C CA . HIS A 1 92 ? -3.432 22.692 2.035 1.00 92.38 92 HIS A CA 1
ATOM 746 C C . HIS A 1 92 ? -4.777 22.547 1.302 1.00 92.38 92 HIS A C 1
ATOM 748 O O . HIS A 1 92 ? -5.046 23.257 0.326 1.00 92.38 92 HIS A O 1
ATOM 754 N N . ASN A 1 93 ? -5.606 21.622 1.782 1.00 91.94 93 ASN A N 1
ATOM 755 C CA . ASN A 1 93 ? -6.950 21.365 1.287 1.00 91.94 93 ASN A CA 1
ATOM 756 C C . ASN A 1 93 ? -7.855 20.969 2.466 1.00 91.94 93 ASN A C 1
ATOM 758 O O . ASN A 1 93 ? -7.644 19.923 3.079 1.00 91.94 93 ASN A O 1
ATOM 762 N N . ASP A 1 94 ? -8.869 21.792 2.746 1.00 94.19 94 ASP A N 1
ATOM 763 C CA . ASP A 1 94 ? -9.776 21.603 3.885 1.00 94.19 94 ASP A CA 1
ATOM 764 C C . ASP A 1 94 ? -10.585 20.300 3.797 1.00 94.19 94 ASP A C 1
ATOM 766 O O . ASP A 1 94 ? -10.753 19.612 4.801 1.00 94.19 94 ASP A O 1
ATOM 770 N N . GLU A 1 95 ? -11.038 19.916 2.597 1.00 92.62 95 GLU A N 1
ATOM 771 C CA . GLU A 1 95 ? -11.779 18.664 2.377 1.00 92.62 95 GLU A CA 1
ATOM 772 C C . GLU A 1 95 ? -10.895 17.450 2.713 1.00 92.62 95 GLU A C 1
ATOM 774 O O . GLU A 1 95 ? -11.327 16.519 3.388 1.00 92.62 95 GLU A O 1
ATOM 779 N N . GLN A 1 96 ? -9.631 17.467 2.278 1.00 93.06 96 GLN A N 1
ATOM 780 C CA . GLN A 1 96 ? -8.668 16.402 2.569 1.00 93.06 96 GLN A CA 1
ATOM 781 C C . GLN A 1 96 ? -8.301 16.340 4.050 1.00 93.06 96 GLN A C 1
ATOM 783 O O . GLN A 1 96 ? -8.242 15.247 4.612 1.00 93.06 96 GLN A O 1
ATOM 788 N N . GLU A 1 97 ? -8.080 17.488 4.693 1.00 95.56 97 GLU A N 1
ATOM 789 C CA . GLU A 1 97 ? -7.813 17.523 6.130 1.00 95.56 97 GLU A CA 1
ATOM 790 C C . GLU A 1 97 ? -9.009 16.980 6.924 1.00 95.56 97 GLU A C 1
ATOM 792 O O . GLU A 1 97 ? -8.828 16.189 7.851 1.00 95.56 97 GLU A O 1
ATOM 797 N N . GLN A 1 98 ? -10.236 17.343 6.540 1.00 96.69 98 GLN A N 1
ATOM 798 C CA . GLN A 1 98 ? -11.445 16.861 7.199 1.00 96.69 98 GLN A CA 1
ATOM 799 C C . GLN A 1 98 ? -11.592 15.335 7.094 1.00 96.69 98 GLN A C 1
ATOM 801 O O . GLN A 1 98 ? -11.872 14.681 8.101 1.00 96.69 98 GLN A O 1
ATOM 806 N N . GLU A 1 99 ? -11.390 14.753 5.909 1.00 95.88 99 GLU A N 1
ATOM 807 C CA . GLU A 1 99 ? -11.458 13.296 5.733 1.00 95.88 99 GLU A CA 1
ATOM 808 C C . GLU A 1 99 ? -10.327 12.572 6.482 1.00 95.88 99 GLU A C 1
ATOM 810 O O . GLU A 1 99 ? -10.565 11.526 7.087 1.00 95.88 99 GLU A O 1
ATOM 815 N N . LEU A 1 100 ? -9.125 13.157 6.546 1.00 95.56 100 LEU A N 1
ATOM 816 C CA . LEU A 1 100 ? -8.031 12.620 7.359 1.00 95.56 100 LEU A CA 1
ATOM 817 C C . LEU A 1 100 ? -8.369 12.629 8.854 1.00 95.56 100 LEU A C 1
ATOM 819 O O . LEU A 1 100 ? -8.127 11.641 9.546 1.00 95.56 100 LEU A O 1
ATOM 823 N N . ARG A 1 101 ? -8.955 13.721 9.359 1.00 97.69 101 ARG A N 1
ATOM 824 C CA . ARG A 1 101 ? -9.382 13.829 10.763 1.00 97.69 101 ARG A CA 1
ATOM 825 C C . ARG A 1 101 ? -10.421 12.769 11.110 1.00 97.69 101 ARG A C 1
ATOM 827 O O . ARG A 1 101 ? -10.239 12.064 12.097 1.00 97.69 101 ARG A O 1
ATOM 834 N N . LYS A 1 102 ? -11.450 12.600 10.271 1.00 97.38 102 LYS A N 1
ATOM 835 C CA . LYS A 1 102 ? -12.445 11.523 10.424 1.00 97.38 102 LYS A CA 1
ATOM 836 C C . LYS A 1 102 ? -11.771 10.157 10.489 1.00 97.38 102 LYS A C 1
ATOM 838 O O . LYS A 1 102 ? -12.021 9.395 11.415 1.00 97.38 102 LYS A O 1
ATOM 843 N N . LEU A 1 103 ? -10.874 9.873 9.541 1.00 96.75 103 LEU A N 1
ATOM 844 C CA . LEU A 1 103 ? -10.163 8.601 9.473 1.00 96.75 103 LEU A CA 1
ATOM 845 C C . LEU A 1 103 ? -9.368 8.311 10.753 1.00 96.75 103 LEU A C 1
ATOM 847 O O . LEU A 1 103 ? -9.409 7.188 11.248 1.00 96.75 103 LEU A O 1
ATOM 851 N N . VAL A 1 104 ? -8.651 9.303 11.290 1.00 96.88 104 VAL A N 1
ATOM 852 C CA . VAL A 1 104 ? -7.875 9.155 12.531 1.00 96.88 104 VAL A CA 1
ATOM 853 C C . VAL A 1 104 ? -8.795 8.947 13.737 1.00 96.88 104 VAL A C 1
ATOM 855 O O . VAL A 1 104 ? -8.554 8.023 14.512 1.00 96.88 104 VAL A O 1
ATOM 858 N N . CYS A 1 105 ? -9.860 9.742 13.873 1.00 98.06 105 CYS A N 1
ATOM 859 C CA . CYS A 1 105 ? -10.806 9.634 14.986 1.00 98.06 105 CYS A CA 1
ATOM 860 C C . CYS A 1 105 ? -11.542 8.288 14.992 1.00 98.06 105 CYS A C 1
ATOM 862 O O . CYS A 1 105 ? -11.506 7.584 15.996 1.00 98.06 105 CYS A O 1
ATOM 864 N N . TYR A 1 106 ? -12.125 7.869 13.865 1.00 98.38 106 TYR A N 1
ATOM 865 C CA . TYR A 1 106 ? -12.848 6.595 13.800 1.00 98.38 106 TYR A CA 1
ATOM 866 C C . TYR A 1 106 ? -11.934 5.390 14.025 1.00 98.38 106 TYR A C 1
ATOM 868 O O . TYR A 1 106 ? -12.346 4.407 14.635 1.00 98.38 106 TYR A O 1
ATOM 876 N N . ARG A 1 107 ? -10.675 5.459 13.573 1.00 97.88 107 ARG A N 1
ATOM 877 C CA . ARG A 1 107 ? -9.671 4.430 13.869 1.00 97.88 107 ARG A CA 1
ATOM 878 C C . ARG A 1 107 ? -9.357 4.346 15.360 1.00 97.88 107 ARG A C 1
ATOM 880 O O . ARG A 1 107 ? -9.247 3.244 15.888 1.00 97.88 107 ARG A O 1
ATOM 887 N N . ASP A 1 108 ? -9.204 5.482 16.028 1.00 97.88 108 ASP A N 1
ATOM 888 C CA . ASP A 1 108 ? -8.972 5.529 17.472 1.00 97.88 108 ASP A CA 1
ATOM 889 C C . ASP A 1 108 ? -10.172 4.979 18.263 1.00 97.88 108 ASP A C 1
ATOM 891 O O . ASP A 1 108 ? -10.001 4.124 19.131 1.00 97.88 108 ASP A O 1
ATOM 895 N N . GLU A 1 109 ? -11.392 5.383 17.900 1.00 97.88 109 GLU A N 1
ATOM 896 C CA . GLU A 1 109 ? -12.634 4.855 18.480 1.00 97.88 109 GLU A CA 1
ATOM 897 C C . GLU A 1 109 ? 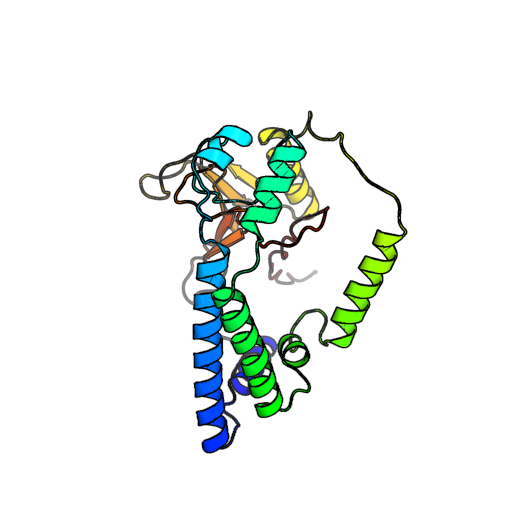-12.755 3.337 18.289 1.00 97.88 109 GLU A C 1
ATOM 899 O O . GLU A 1 109 ? -13.015 2.616 19.253 1.00 97.88 109 GLU A O 1
ATOM 904 N N . LEU A 1 110 ? -12.493 2.831 17.076 1.00 97.38 110 LEU A N 1
ATOM 905 C CA . LEU A 1 110 ? -12.532 1.396 16.785 1.00 97.38 110 LEU 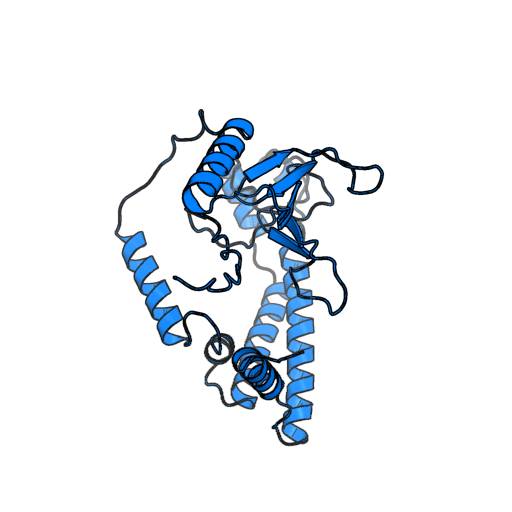A CA 1
ATOM 906 C C . LEU A 1 110 ? -11.496 0.630 17.608 1.00 97.38 110 LEU A C 1
ATOM 908 O O . LEU A 1 110 ? -11.809 -0.422 18.160 1.00 97.38 110 LEU A O 1
ATOM 912 N N . ALA A 1 111 ? -10.275 1.156 17.723 1.00 96.31 111 ALA A N 1
ATOM 913 C CA . ALA A 1 111 ? -9.228 0.527 18.516 1.00 96.31 111 ALA A CA 1
ATOM 914 C C . ALA A 1 111 ? -9.660 0.369 19.978 1.00 96.31 111 ALA A C 1
ATOM 916 O O . ALA A 1 111 ? -9.634 -0.748 20.500 1.00 96.31 111 ALA A O 1
ATOM 917 N N . LYS A 1 112 ? -10.157 1.452 20.587 1.00 96.69 112 LYS A N 1
ATOM 918 C CA . LYS A 1 112 ? -10.662 1.466 21.967 1.00 96.69 112 LYS A CA 1
ATOM 919 C C . LYS A 1 112 ? -11.847 0.525 22.162 1.00 96.69 112 LYS A C 1
ATOM 921 O O . LYS A 1 112 ? -11.888 -0.200 23.152 1.00 96.69 112 LYS A O 1
ATOM 926 N N . LEU A 1 113 ? -12.779 0.491 21.207 1.00 96.00 113 LEU A N 1
ATOM 927 C CA . LEU A 1 113 ? -13.926 -0.421 21.221 1.00 96.00 113 LEU A CA 1
ATOM 928 C C . LEU A 1 113 ? -13.486 -1.891 21.298 1.00 96.00 113 LEU A C 1
ATOM 930 O O . LEU A 1 113 ? -14.102 -2.682 22.010 1.00 96.00 113 LEU A O 1
ATOM 934 N N . THR A 1 114 ? -12.402 -2.229 20.596 1.00 94.19 114 THR A N 1
ATOM 935 C CA . THR A 1 114 ? -11.795 -3.570 20.578 1.00 94.19 114 THR A CA 1
ATOM 936 C C . THR A 1 114 ? -10.734 -3.805 21.661 1.00 94.19 114 THR A C 1
ATOM 938 O O . THR A 1 114 ? -10.083 -4.841 21.648 1.00 94.19 114 THR A O 1
ATOM 941 N N . GLY A 1 115 ? -10.551 -2.876 22.606 1.00 93.56 115 GLY A N 1
ATOM 942 C CA . GLY A 1 115 ? -9.643 -3.051 23.747 1.00 93.56 115 GLY A CA 1
ATOM 943 C C . GLY A 1 115 ? -8.179 -2.661 23.511 1.00 93.56 115 GLY A C 1
ATOM 944 O O . GLY A 1 115 ? -7.341 -2.940 24.363 1.00 93.56 115 GLY A O 1
ATOM 945 N N . TYR A 1 116 ? -7.855 -1.989 22.404 1.00 94.94 116 TYR A N 1
ATOM 946 C CA . TYR A 1 116 ? -6.500 -1.510 22.117 1.00 94.94 116 TYR A CA 1
ATOM 947 C C . TYR A 1 116 ? -6.305 -0.054 22.547 1.00 94.94 116 TYR A C 1
ATOM 949 O O . TYR A 1 116 ? -7.205 0.776 22.423 1.00 94.94 116 TYR A O 1
ATOM 957 N N . THR A 1 117 ? -5.080 0.281 22.958 1.00 96.25 117 THR A N 1
ATOM 958 C CA . THR A 1 117 ? -4.676 1.647 23.336 1.00 96.25 117 THR A CA 1
ATOM 959 C C . THR A 1 117 ? -4.797 2.639 22.180 1.00 96.25 117 THR A C 1
ATOM 961 O O . THR A 1 117 ? -5.179 3.789 22.375 1.00 96.25 117 THR A O 1
ATOM 964 N N . SER A 1 118 ? -4.444 2.208 20.968 1.00 96.06 118 SER A N 1
ATOM 965 C CA . SER A 1 118 ? -4.580 3.004 19.751 1.00 96.06 118 SER A CA 1
ATOM 966 C C . SER A 1 118 ? -4.673 2.101 18.529 1.00 96.06 118 SER A C 1
ATOM 968 O O . SER A 1 118 ? -4.309 0.921 18.572 1.00 96.06 118 SER A O 1
ATOM 970 N N . TYR A 1 119 ? -5.096 2.666 17.400 1.00 95.00 119 TYR A N 1
ATOM 971 C CA . TYR A 1 119 ? -5.150 1.913 16.148 1.00 95.00 119 TYR A CA 1
ATOM 972 C C . TYR A 1 119 ? -3.774 1.409 15.698 1.00 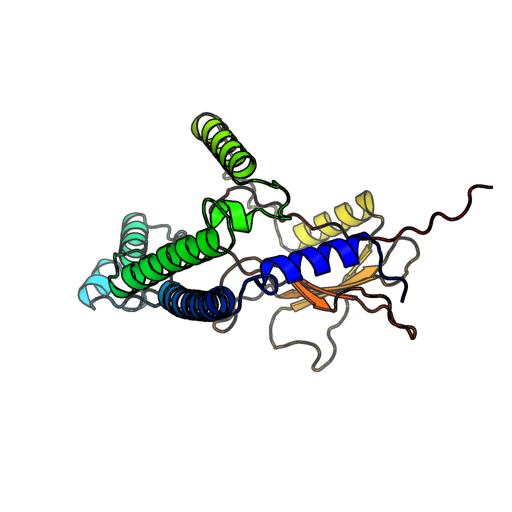95.00 119 TYR A C 1
ATOM 974 O O . TYR A 1 119 ? -3.691 0.380 15.037 1.00 95.00 119 TYR A O 1
ATOM 982 N N . ALA A 1 120 ? -2.690 2.099 16.071 1.00 93.62 120 ALA A N 1
ATOM 983 C CA . ALA A 1 120 ? -1.338 1.646 15.766 1.00 93.62 120 ALA A CA 1
ATOM 984 C C . ALA A 1 120 ? -1.001 0.337 16.494 1.00 93.62 120 ALA A C 1
ATOM 986 O O . ALA A 1 120 ? -0.459 -0.558 15.858 1.00 93.62 120 ALA A O 1
ATOM 987 N N . HIS A 1 121 ? -1.387 0.191 17.769 1.00 94.44 121 HIS A N 1
ATOM 988 C CA . HIS A 1 121 ? -1.229 -1.070 18.507 1.00 94.44 121 HIS A CA 1
ATOM 989 C C . HIS A 1 121 ? -2.043 -2.181 17.845 1.00 94.44 121 HIS A C 1
ATOM 991 O O . HIS A 1 121 ? -1.503 -3.234 17.529 1.00 94.44 121 HIS A O 1
ATOM 997 N N . ARG A 1 122 ? -3.311 -1.895 17.520 1.00 92.88 122 ARG A N 1
ATOM 998 C CA . ARG A 1 122 ? -4.190 -2.844 16.826 1.00 92.88 122 ARG A CA 1
ATOM 999 C C . ARG A 1 122 ? -3.637 -3.291 15.468 1.00 92.88 122 ARG A C 1
ATOM 1001 O O . ARG A 1 122 ? -3.821 -4.432 15.071 1.00 92.88 122 ARG A O 1
ATOM 1008 N N . ALA A 1 123 ? -2.998 -2.392 14.723 1.00 91.19 123 ALA A N 1
ATOM 1009 C CA . ALA A 1 123 ? -2.463 -2.687 13.395 1.00 91.19 123 ALA A CA 1
ATOM 1010 C C . ALA A 1 123 ? -1.158 -3.501 13.415 1.00 91.19 123 ALA A C 1
ATOM 1012 O O . ALA A 1 123 ? -0.754 -3.985 12.359 1.00 91.19 123 ALA A O 1
ATOM 1013 N N . GLN A 1 124 ? -0.483 -3.609 14.566 1.00 89.06 124 GLN A N 1
ATOM 1014 C CA . GLN A 1 124 ? 0.740 -4.408 14.698 1.00 89.06 124 GLN A CA 1
ATOM 1015 C C . GLN A 1 124 ? 0.479 -5.863 15.091 1.00 89.06 124 GLN A C 1
ATOM 1017 O O . GLN A 1 124 ? 1.382 -6.683 14.930 1.00 89.06 124 GLN A O 1
ATOM 1022 N N . ASP A 1 125 ? -0.737 -6.210 15.517 1.00 84.44 125 ASP A N 1
ATOM 1023 C CA . ASP A 1 125 ? -1.101 -7.606 15.756 1.00 84.44 125 ASP A CA 1
ATOM 1024 C C . ASP A 1 125 ? -0.857 -8.441 14.492 1.00 84.44 125 ASP A C 1
ATOM 1026 O O . ASP A 1 125 ? -1.318 -8.110 13.398 1.00 84.44 125 ASP A O 1
ATOM 1030 N N . ASN A 1 126 ? -0.081 -9.518 14.645 1.00 81.06 126 ASN A N 1
ATOM 1031 C CA . ASN A 1 126 ? 0.410 -10.379 13.562 1.00 81.06 126 ASN A CA 1
ATOM 1032 C C . ASN A 1 126 ? 1.284 -9.701 12.488 1.00 81.06 126 ASN A C 1
ATOM 1034 O O . ASN A 1 126 ? 1.628 -10.332 11.483 1.00 81.06 126 ASN A O 1
ATOM 1038 N N . ALA A 1 127 ? 1.720 -8.458 12.701 1.00 83.25 127 ALA A N 1
ATOM 1039 C CA . ALA A 1 127 ? 2.778 -7.847 11.907 1.00 83.25 127 ALA A CA 1
ATOM 1040 C C . ALA A 1 127 ? 4.158 -8.383 12.325 1.00 83.25 127 ALA A C 1
ATOM 1042 O O . ALA A 1 127 ? 4.360 -8.864 13.438 1.00 83.25 127 ALA A O 1
ATOM 1043 N N . LEU A 1 128 ? 5.152 -8.252 11.441 1.00 81.94 128 LEU A N 1
ATOM 1044 C CA . LEU A 1 128 ? 6.512 -8.756 11.682 1.00 81.94 128 LEU A CA 1
ATOM 1045 C C . LEU A 1 128 ? 7.167 -8.180 12.949 1.00 81.94 128 LEU A C 1
ATOM 1047 O O . LEU A 1 128 ? 7.931 -8.878 13.607 1.00 81.94 128 LEU A O 1
ATOM 1051 N N . LEU A 1 129 ? 6.903 -6.907 13.258 1.00 81.88 129 LEU A N 1
ATOM 1052 C CA . LEU A 1 129 ? 7.468 -6.234 14.433 1.00 81.88 129 LEU A CA 1
ATOM 1053 C C . LEU A 1 129 ? 6.632 -6.469 15.700 1.00 81.88 129 LEU A C 1
ATOM 1055 O O . LEU A 1 129 ? 7.093 -6.158 16.795 1.00 81.88 129 LEU A O 1
ATOM 1059 N N . GLY A 1 130 ? 5.446 -7.068 15.563 1.00 83.50 130 GLY A N 1
ATOM 1060 C CA . GLY A 1 130 ? 4.587 -7.544 16.645 1.00 83.50 130 GLY A CA 1
ATOM 1061 C C . GLY A 1 130 ? 3.888 -6.454 17.457 1.00 83.50 130 GLY A C 1
ATOM 1062 O O . GLY A 1 130 ? 2.703 -6.584 17.731 1.00 83.50 130 GLY A O 1
ATOM 1063 N N . THR A 1 131 ? 4.586 -5.382 17.839 1.00 90.38 131 THR A N 1
ATOM 1064 C CA . THR A 1 131 ? 4.035 -4.310 18.679 1.00 90.38 131 THR A CA 1
ATOM 1065 C C . THR A 1 131 ? 4.331 -2.925 18.122 1.00 90.38 131 THR A C 1
ATOM 1067 O O . THR A 1 131 ? 5.223 -2.727 17.289 1.00 90.38 131 THR A O 1
ATOM 1070 N N . TYR A 1 132 ? 3.561 -1.945 18.597 1.00 93.19 132 TYR A N 1
ATOM 1071 C CA . TYR A 1 132 ? 3.771 -0.539 18.271 1.00 93.19 132 TYR A CA 1
ATOM 1072 C C . TYR A 1 132 ? 5.155 -0.058 18.722 1.00 93.19 132 TYR A C 1
ATOM 1074 O O . TYR A 1 132 ? 5.830 0.620 17.953 1.00 93.19 132 TYR A O 1
ATOM 1082 N N . GLU A 1 133 ? 5.596 -0.442 19.919 1.00 94.69 133 GLU A N 1
ATOM 1083 C CA . GLU A 1 133 ? 6.878 -0.041 20.508 1.00 94.69 133 GLU A CA 1
ATOM 1084 C C . GLU A 1 133 ? 8.044 -0.521 19.649 1.00 94.69 133 GLU A C 1
ATOM 1086 O O . GLU A 1 133 ? 8.889 0.277 19.263 1.00 94.69 133 GLU A O 1
ATOM 1091 N N . ASN A 1 134 ? 8.039 -1.792 19.237 1.00 87.12 134 ASN A N 1
ATOM 1092 C CA . ASN A 1 134 ? 9.084 -2.332 18.369 1.00 87.12 134 ASN A CA 1
ATOM 1093 C C . ASN A 1 134 ? 9.138 -1.600 17.021 1.00 87.12 134 ASN A C 1
ATOM 1095 O O . ASN A 1 134 ? 10.220 -1.316 16.504 1.00 87.12 134 ASN A O 1
ATOM 1099 N N . ALA A 1 135 ? 7.975 -1.289 16.439 1.00 85.69 135 ALA A N 1
ATOM 1100 C CA . ALA A 1 135 ? 7.898 -0.529 15.196 1.00 85.69 135 ALA A CA 1
ATOM 1101 C C . ALA A 1 135 ? 8.399 0.911 15.368 1.00 85.69 135 ALA A C 1
ATOM 1103 O O . ALA A 1 135 ? 9.143 1.415 14.523 1.00 85.69 135 ALA A O 1
ATOM 1104 N N . HIS A 1 136 ? 8.015 1.558 16.464 1.00 88.31 136 HIS A N 1
ATOM 1105 C CA . HIS A 1 136 ? 8.444 2.900 16.825 1.00 88.31 136 HIS A CA 1
ATOM 1106 C C . HIS A 1 136 ? 9.962 2.960 17.039 1.00 88.31 136 HIS A C 1
ATOM 1108 O O . HIS A 1 136 ? 10.634 3.774 16.406 1.00 88.31 136 HIS A O 1
ATOM 1114 N N . ASP A 1 137 ? 10.509 2.065 17.856 1.00 83.88 137 ASP A N 1
ATOM 1115 C CA . ASP A 1 137 ? 11.927 2.024 18.213 1.00 83.88 137 ASP A CA 1
ATOM 1116 C C . ASP A 1 137 ? 12.801 1.689 17.007 1.00 83.88 137 ASP A C 1
ATOM 1118 O O . ASP A 1 137 ? 13.844 2.310 16.804 1.00 83.88 137 ASP A O 1
ATOM 1122 N N . PHE A 1 138 ? 12.343 0.779 16.144 1.00 82.75 138 PHE A N 1
ATOM 1123 C CA . PHE A 1 138 ? 13.006 0.503 14.875 1.00 82.75 138 PHE A CA 1
ATOM 1124 C C . PHE A 1 138 ? 13.085 1.755 13.992 1.00 82.75 138 PHE A C 1
ATOM 1126 O O . PHE A 1 138 ? 14.162 2.112 13.511 1.00 82.75 138 PHE A O 1
ATOM 1133 N N . LEU A 1 139 ? 11.957 2.443 13.776 1.00 77.81 139 LEU A N 1
ATOM 1134 C CA . LEU A 1 139 ? 11.924 3.649 12.943 1.00 77.81 139 LEU A CA 1
ATOM 1135 C C . LEU A 1 139 ? 12.778 4.766 13.542 1.00 77.81 139 LEU A C 1
ATOM 1137 O O . LEU A 1 139 ? 13.501 5.443 12.810 1.00 77.81 139 LEU A O 1
ATOM 1141 N N . TRP A 1 140 ? 12.720 4.936 14.860 1.00 78.75 140 TRP A N 1
ATOM 1142 C CA . TRP A 1 140 ? 13.526 5.916 15.569 1.00 78.75 140 TRP A CA 1
ATOM 1143 C C . TRP A 1 140 ? 15.020 5.609 15.443 1.00 78.75 140 TRP A C 1
ATOM 1145 O O . TRP A 1 140 ? 15.791 6.498 15.083 1.00 78.75 140 TRP A O 1
ATOM 1155 N N . GLY A 1 141 ? 15.416 4.345 15.613 1.00 70.25 141 GLY A N 1
ATOM 1156 C CA . GLY A 1 141 ? 16.789 3.887 15.406 1.00 70.25 141 GLY A CA 1
ATOM 1157 C C . GLY A 1 141 ? 17.295 4.171 13.990 1.00 70.25 141 GLY A C 1
ATOM 1158 O O . GLY A 1 141 ? 18.372 4.740 13.826 1.00 70.25 141 GLY A O 1
ATOM 1159 N N . VAL A 1 142 ? 16.487 3.889 12.961 1.00 73.56 142 VAL A N 1
ATOM 1160 C CA . VAL A 1 142 ? 16.836 4.189 11.558 1.00 73.56 142 VAL A CA 1
ATOM 1161 C C . VAL A 1 142 ? 16.973 5.693 11.311 1.00 73.56 142 VAL A C 1
ATOM 1163 O O . VAL A 1 142 ? 17.867 6.119 10.577 1.00 73.56 142 VAL A O 1
ATOM 1166 N N . ILE A 1 143 ? 16.087 6.516 11.880 1.00 71.75 143 ILE A N 1
ATOM 1167 C CA . ILE A 1 143 ? 16.159 7.976 11.737 1.00 71.75 143 ILE A CA 1
ATOM 1168 C C . ILE A 1 143 ? 17.423 8.506 12.409 1.00 71.75 143 ILE A C 1
ATOM 1170 O O . ILE A 1 143 ? 18.128 9.302 11.795 1.00 71.75 143 ILE A O 1
ATOM 1174 N N . GLN A 1 144 ? 17.733 8.051 13.624 1.00 69.56 144 GLN A N 1
ATOM 1175 C CA . GLN A 1 144 ? 18.958 8.428 14.325 1.00 69.56 144 GLN A CA 1
ATOM 1176 C C . GLN A 1 144 ? 20.199 8.008 13.525 1.00 69.56 144 GLN A C 1
ATOM 1178 O O . GLN A 1 144 ? 21.081 8.827 13.286 1.00 69.56 144 GLN A O 1
ATOM 1183 N N . GLU A 1 145 ? 20.242 6.783 13.009 1.00 64.06 145 GLU A N 1
ATOM 1184 C CA . GLU A 1 145 ? 21.368 6.297 12.208 1.00 64.06 145 GLU A CA 1
ATOM 1185 C C . GLU A 1 145 ? 21.542 7.088 10.897 1.00 64.06 145 GLU A C 1
ATOM 1187 O O . GLU A 1 145 ? 22.653 7.480 10.546 1.00 64.06 145 GLU A O 1
ATOM 1192 N N . ARG A 1 146 ? 20.452 7.399 10.180 1.00 63.12 146 ARG A N 1
ATOM 1193 C CA . ARG A 1 146 ? 20.505 8.123 8.893 1.00 63.12 146 ARG A CA 1
ATOM 1194 C C . ARG A 1 146 ? 20.654 9.639 9.025 1.00 63.12 146 ARG A C 1
ATOM 1196 O O . ARG A 1 146 ? 21.162 10.266 8.099 1.00 63.12 146 ARG A O 1
ATOM 1203 N N . ALA A 1 147 ? 20.199 10.244 10.121 1.00 57.66 147 ALA A N 1
ATOM 1204 C CA . ALA A 1 147 ? 20.370 11.677 10.370 1.00 57.66 147 ALA A CA 1
ATOM 1205 C C . ALA A 1 147 ? 21.831 12.039 10.700 1.00 57.66 147 ALA A C 1
ATOM 1207 O O . ALA A 1 147 ? 22.224 13.187 10.489 1.00 57.66 147 ALA A O 1
ATOM 1208 N N . TYR A 1 148 ? 22.632 11.066 11.158 1.00 53.34 148 TYR A N 1
ATOM 1209 C CA . TYR A 1 148 ? 24.036 11.255 11.548 1.00 53.34 148 TYR A CA 1
ATOM 1210 C C . TYR A 1 148 ? 25.050 10.406 10.748 1.00 53.34 148 TYR A C 1
ATOM 1212 O O . TYR A 1 148 ? 26.249 10.665 10.827 1.00 53.34 148 TYR A O 1
ATOM 1220 N N . GLY A 1 149 ? 24.606 9.430 9.949 1.00 45.78 149 GLY A N 1
ATOM 1221 C CA . GLY A 1 149 ? 25.452 8.601 9.087 1.00 45.78 149 GLY A CA 1
ATOM 1222 C C . GLY A 1 149 ? 25.643 9.198 7.692 1.00 45.78 149 GLY A C 1
ATOM 1223 O O . GLY A 1 149 ? 24.684 9.463 6.966 1.00 45.78 149 GLY A O 1
ATOM 1224 N N . THR A 1 150 ? 26.892 9.414 7.281 1.00 54.00 150 THR A N 1
ATOM 1225 C CA . THR A 1 150 ? 27.204 9.848 5.916 1.00 54.00 150 THR A CA 1
ATOM 1226 C C . THR A 1 150 ? 26.952 8.750 4.890 1.00 54.00 150 THR A C 1
ATOM 1228 O O . THR A 1 150 ? 27.299 7.593 5.111 1.00 54.00 150 THR A O 1
ATOM 1231 N N . ALA A 1 151 ? 26.517 9.222 3.714 1.00 45.31 151 ALA A N 1
ATOM 1232 C CA . ALA A 1 151 ? 26.563 8.600 2.387 1.00 45.31 151 ALA A CA 1
ATOM 1233 C C . ALA A 1 151 ? 25.206 8.037 1.876 1.00 45.31 151 ALA A C 1
ATOM 1235 O O . ALA A 1 151 ? 24.367 7.589 2.640 1.00 45.31 151 ALA A O 1
ATOM 1236 N N . HIS A 1 152 ? 24.849 8.090 0.584 1.00 49.22 152 HIS A N 1
ATOM 1237 C CA . HIS A 1 152 ? 25.695 7.800 -0.567 1.00 49.22 152 HIS A CA 1
ATOM 1238 C C . HIS A 1 152 ? 25.031 8.074 -1.948 1.00 49.22 152 HIS A C 1
ATOM 1240 O O . HIS A 1 152 ? 23.810 8.129 -2.082 1.00 49.22 152 HIS A O 1
ATOM 1246 N N . TYR A 1 153 ? 25.917 8.110 -2.956 1.00 45.16 153 TYR A N 1
ATOM 1247 C CA . TYR A 1 153 ? 25.840 7.668 -4.365 1.00 45.16 153 TYR A CA 1
ATOM 1248 C C . TYR A 1 153 ? 24.915 8.367 -5.378 1.00 45.16 153 TYR A C 1
ATOM 1250 O O . TYR A 1 153 ? 23.718 8.119 -5.482 1.00 45.16 153 TYR A O 1
ATOM 1258 N N . ARG A 1 154 ? 25.555 9.143 -6.265 1.00 43.91 154 ARG A N 1
ATOM 1259 C CA . ARG A 1 154 ? 24.972 9.760 -7.465 1.00 43.91 154 ARG A CA 1
ATOM 1260 C C . ARG A 1 154 ? 25.703 9.383 -8.766 1.00 43.91 154 ARG A C 1
ATOM 1262 O O . ARG A 1 154 ? 25.752 10.210 -9.657 1.00 43.91 154 ARG A O 1
ATOM 1269 N N . GLU A 1 155 ? 26.257 8.175 -8.930 1.00 49.69 155 GLU A N 1
ATOM 1270 C CA . GLU A 1 155 ? 27.053 7.876 -10.151 1.00 49.69 155 GLU A CA 1
ATOM 1271 C C . GLU A 1 155 ? 26.914 6.471 -10.785 1.00 49.69 155 GLU A C 1
ATOM 1273 O O . GLU A 1 155 ? 27.673 6.132 -11.684 1.00 49.69 155 GLU A O 1
ATOM 1278 N N . ALA A 1 156 ? 25.910 5.652 -10.446 1.00 54.62 156 ALA A N 1
ATOM 1279 C CA . ALA A 1 156 ? 25.797 4.288 -11.011 1.00 54.62 156 ALA A CA 1
ATOM 1280 C C . ALA A 1 156 ? 25.084 4.173 -12.387 1.00 54.62 156 ALA A C 1
ATOM 1282 O O . ALA A 1 156 ? 24.936 3.082 -12.929 1.00 54.62 156 ALA A O 1
ATOM 1283 N N . ASN A 1 157 ? 24.613 5.274 -12.980 1.00 53.62 157 ASN A N 1
ATOM 1284 C CA . ASN A 1 157 ? 23.527 5.223 -13.975 1.00 53.62 157 ASN A CA 1
ATOM 1285 C C . ASN A 1 157 ? 23.927 4.804 -15.411 1.00 53.62 157 ASN A C 1
ATOM 1287 O O . ASN A 1 157 ? 23.052 4.629 -16.251 1.00 53.62 157 ASN A O 1
ATOM 1291 N N . LYS A 1 158 ? 25.222 4.659 -15.736 1.00 52.25 158 LYS A N 1
ATOM 1292 C CA . LYS A 1 158 ? 25.672 4.413 -17.128 1.00 52.25 158 LYS A CA 1
ATOM 1293 C C . LYS A 1 158 ? 25.769 2.933 -17.526 1.00 52.25 158 LYS A C 1
ATOM 1295 O O . LYS A 1 158 ? 25.745 2.639 -18.714 1.00 52.25 158 LYS A O 1
ATOM 1300 N N . PHE A 1 159 ? 25.857 2.012 -16.563 1.00 56.00 159 PHE A N 1
ATOM 1301 C CA . PHE A 1 159 ? 26.025 0.568 -16.821 1.00 56.00 159 PHE A CA 1
ATOM 1302 C C . PHE A 1 159 ? 24.748 -0.256 -16.575 1.00 56.00 159 PHE A C 1
ATOM 1304 O O . PHE A 1 159 ? 24.698 -1.449 -16.880 1.00 56.00 159 PHE A O 1
ATOM 1311 N N . LEU A 1 160 ? 23.705 0.393 -16.057 1.00 63.22 160 LEU A N 1
ATOM 1312 C CA . LEU A 1 160 ? 22.427 -0.197 -15.665 1.00 63.22 160 LEU A CA 1
ATOM 1313 C C . LEU A 1 160 ? 21.406 -0.135 -16.815 1.00 63.22 160 LEU A C 1
ATOM 1315 O O . LEU A 1 160 ? 20.397 0.562 -16.730 1.00 63.22 160 LEU A O 1
ATOM 1319 N N . THR A 1 161 ? 21.670 -0.843 -17.917 1.00 72.50 161 THR A N 1
ATOM 1320 C CA . THR A 1 161 ? 20.647 -1.070 -18.955 1.00 72.50 161 THR A CA 1
ATOM 1321 C C . THR A 1 161 ? 19.658 -2.141 -18.493 1.00 72.50 161 THR A C 1
ATOM 1323 O O . THR A 1 161 ? 20.016 -3.011 -17.699 1.00 72.50 161 THR A O 1
ATOM 1326 N N . LEU A 1 162 ? 18.422 -2.121 -19.009 1.00 69.69 162 LEU A N 1
ATOM 1327 C CA . LEU A 1 162 ? 17.415 -3.134 -18.666 1.00 69.69 162 LEU A CA 1
ATOM 1328 C C . LEU A 1 162 ? 17.926 -4.557 -18.943 1.00 69.69 162 LEU A C 1
ATOM 1330 O O . LEU A 1 162 ? 17.799 -5.422 -18.085 1.00 69.69 162 LEU A O 1
ATOM 1334 N N . GLY A 1 163 ? 18.572 -4.778 -20.092 1.00 73.75 163 GLY A N 1
ATOM 1335 C CA . GLY A 1 163 ? 19.162 -6.075 -20.436 1.00 73.75 163 GLY A CA 1
ATOM 1336 C C . GLY A 1 163 ? 20.247 -6.519 -19.450 1.00 73.75 163 GLY A C 1
ATOM 1337 O O . GLY A 1 163 ? 20.213 -7.649 -18.974 1.00 73.75 163 GLY A O 1
ATOM 1338 N N . ASN A 1 164 ? 21.165 -5.625 -19.065 1.00 72.12 164 ASN A N 1
ATOM 1339 C CA . ASN A 1 164 ? 22.207 -5.954 -18.086 1.00 72.12 164 ASN A CA 1
ATOM 1340 C C . ASN A 1 164 ? 21.620 -6.251 -16.700 1.00 72.12 164 ASN A C 1
ATOM 1342 O O . ASN A 1 164 ? 22.099 -7.152 -16.013 1.00 72.12 164 ASN A O 1
ATOM 1346 N N . ILE A 1 165 ? 20.576 -5.519 -16.298 1.00 77.75 165 ILE A N 1
ATOM 1347 C CA . ILE A 1 165 ? 19.871 -5.748 -15.034 1.00 77.75 165 ILE A CA 1
ATOM 1348 C C . ILE A 1 165 ? 19.168 -7.106 -15.054 1.00 77.75 165 ILE A C 1
ATOM 1350 O O . ILE A 1 165 ? 19.324 -7.865 -14.102 1.00 77.75 165 ILE A O 1
ATOM 1354 N N . LEU A 1 166 ? 18.430 -7.435 -16.119 1.00 79.06 166 LEU A N 1
ATOM 1355 C CA . LEU A 1 166 ? 17.712 -8.708 -16.228 1.00 79.06 166 LEU A CA 1
ATOM 1356 C C . LEU A 1 166 ? 18.674 -9.897 -16.256 1.00 79.06 166 LEU A C 1
ATOM 1358 O O . LEU A 1 166 ? 18.463 -10.859 -15.524 1.00 79.06 166 LEU A O 1
ATOM 1362 N N . THR A 1 167 ? 19.771 -9.803 -17.008 1.00 82.62 167 THR A N 1
ATOM 1363 C CA . THR A 1 167 ? 20.820 -10.833 -17.028 1.00 82.62 167 THR A CA 1
ATOM 1364 C C . THR A 1 167 ? 21.497 -10.975 -15.666 1.00 82.62 167 THR A C 1
ATOM 1366 O O . THR A 1 167 ? 21.678 -12.085 -15.168 1.00 82.62 167 THR A O 1
ATOM 1369 N N . GLY A 1 168 ? 21.852 -9.858 -15.022 1.00 80.44 168 GLY A N 1
ATOM 1370 C CA . GLY A 1 168 ? 22.436 -9.867 -13.681 1.00 80.44 168 GLY A CA 1
ATOM 1371 C C . GLY A 1 168 ? 21.495 -10.483 -12.644 1.00 80.44 168 GLY A C 1
ATOM 1372 O O . GLY A 1 168 ? 21.921 -11.304 -11.834 1.00 80.44 168 GLY A O 1
ATOM 1373 N N . PHE A 1 169 ? 20.208 -10.141 -12.713 1.00 83.38 169 PHE A N 1
ATOM 1374 C CA . PHE A 1 169 ? 19.166 -10.701 -11.861 1.00 83.38 169 PHE A CA 1
ATOM 1375 C C . PHE A 1 169 ? 18.981 -12.204 -12.096 1.00 83.38 169 PHE A C 1
ATOM 1377 O O . PHE A 1 169 ? 19.008 -12.962 -11.131 1.00 83.38 169 PHE A O 1
ATOM 1384 N N . ALA A 1 170 ? 18.875 -12.645 -13.354 1.00 85.00 170 ALA A N 1
ATOM 1385 C CA . ALA A 1 170 ? 18.763 -14.057 -13.720 1.00 85.00 170 ALA A CA 1
ATOM 1386 C C . ALA A 1 170 ? 19.945 -14.882 -13.183 1.00 85.00 170 ALA A C 1
ATOM 1388 O O . ALA A 1 170 ? 19.750 -15.922 -12.554 1.00 85.00 170 ALA A O 1
ATOM 1389 N N . ASN A 1 171 ? 21.172 -14.377 -13.340 1.00 86.25 171 ASN A N 1
ATOM 1390 C CA . ASN A 1 171 ? 22.372 -15.019 -12.803 1.00 86.25 171 ASN A CA 1
ATOM 1391 C C . ASN A 1 171 ? 22.351 -15.109 -11.273 1.00 86.25 171 ASN A C 1
ATOM 1393 O O . ASN A 1 171 ? 22.778 -16.113 -10.702 1.00 86.25 171 ASN A O 1
ATOM 1397 N N . LEU A 1 172 ? 21.869 -14.062 -10.601 1.00 87.25 172 LEU A N 1
ATOM 1398 C CA . LEU A 1 172 ? 21.779 -14.026 -9.147 1.00 87.25 172 LEU A CA 1
ATOM 1399 C C . LEU A 1 172 ? 20.772 -15.056 -8.624 1.00 87.25 172 LEU A C 1
ATOM 1401 O O . LEU A 1 172 ? 21.107 -15.828 -7.727 1.00 87.25 172 LEU A O 1
ATOM 1405 N N . VAL A 1 173 ? 19.561 -15.101 -9.189 1.00 84.44 173 VAL A N 1
ATOM 1406 C CA . VAL A 1 173 ? 18.528 -16.051 -8.742 1.00 84.44 173 VAL A CA 1
ATOM 1407 C C . VAL A 1 173 ? 18.896 -17.495 -9.067 1.00 84.44 173 VAL A C 1
ATOM 1409 O O . VAL A 1 173 ? 18.609 -18.386 -8.269 1.00 84.44 173 VAL A O 1
ATOM 1412 N N . ASN A 1 174 ? 19.605 -17.727 -10.172 1.00 87.88 174 ASN A N 1
ATOM 1413 C CA . ASN A 1 174 ? 20.136 -19.043 -10.495 1.00 87.88 174 ASN A CA 1
ATOM 1414 C C . ASN A 1 174 ? 21.164 -19.502 -9.458 1.00 87.88 174 ASN A C 1
ATOM 1416 O O . ASN A 1 174 ? 21.030 -20.590 -8.907 1.00 87.88 174 ASN A O 1
ATOM 1420 N N . LYS A 1 175 ? 22.139 -18.653 -9.120 1.00 88.44 175 LYS A N 1
ATOM 1421 C CA . LYS A 1 175 ? 23.184 -19.007 -8.149 1.00 88.44 175 LYS A CA 1
ATOM 1422 C C . LYS A 1 175 ? 22.660 -19.183 -6.727 1.00 88.44 175 LYS A C 1
ATOM 1424 O O . LYS A 1 175 ? 23.157 -20.044 -6.013 1.00 88.44 175 LYS A O 1
ATOM 1429 N N . LEU A 1 176 ? 21.706 -18.353 -6.302 1.00 88.75 176 LEU A N 1
ATOM 1430 C CA . LEU A 1 176 ? 21.192 -18.386 -4.930 1.00 88.75 176 LEU A CA 1
ATOM 1431 C C . LEU A 1 176 ? 20.104 -19.442 -4.718 1.00 88.75 176 LEU A C 1
ATOM 1433 O O . LEU A 1 176 ? 20.029 -20.012 -3.634 1.00 88.75 176 LEU A O 1
ATOM 1437 N N . TYR A 1 177 ? 19.261 -19.689 -5.724 1.00 86.75 177 TYR A N 1
ATOM 1438 C CA . TYR A 1 177 ? 18.049 -20.503 -5.564 1.00 86.75 177 TYR A CA 1
ATOM 1439 C C . TYR A 1 177 ? 17.939 -21.662 -6.556 1.00 86.75 177 TYR A C 1
ATOM 1441 O O . TYR A 1 177 ? 16.959 -22.398 -6.509 1.00 86.75 177 TYR A O 1
ATOM 1449 N N . GLY A 1 178 ? 18.890 -21.818 -7.481 1.00 88.12 178 GLY A N 1
ATOM 1450 C CA . GLY A 1 178 ? 18.784 -22.804 -8.558 1.00 88.12 178 GLY A CA 1
ATOM 1451 C C . GLY A 1 178 ? 17.642 -22.505 -9.533 1.00 88.12 178 GLY A C 1
ATOM 1452 O O . GLY A 1 178 ? 17.157 -23.415 -10.197 1.00 88.12 178 GLY A O 1
ATOM 1453 N N . VAL A 1 179 ? 17.180 -21.250 -9.602 1.00 90.94 179 VAL A N 1
ATOM 1454 C CA . VAL A 1 179 ? 16.048 -20.843 -10.445 1.00 90.94 179 VAL A CA 1
ATOM 1455 C C . VAL A 1 179 ? 16.542 -20.302 -11.781 1.00 90.94 179 VAL A C 1
ATOM 1457 O O . VAL A 1 179 ? 17.386 -19.408 -11.835 1.00 90.94 179 VAL A O 1
ATOM 1460 N N . ARG A 1 180 ? 15.990 -20.816 -12.875 1.00 92.69 180 ARG A N 1
ATOM 1461 C CA . ARG A 1 180 ? 16.255 -20.368 -14.241 1.00 92.69 180 ARG A CA 1
ATOM 1462 C C . ARG A 1 180 ? 15.085 -19.528 -14.749 1.00 92.69 180 ARG A C 1
ATOM 1464 O O . ARG A 1 180 ? 13.927 -19.913 -14.605 1.00 92.69 180 ARG A O 1
ATOM 1471 N N . LEU A 1 181 ? 15.403 -18.374 -15.332 1.00 88.81 181 LEU A N 1
ATOM 1472 C CA . LEU A 1 181 ? 14.446 -17.484 -15.987 1.00 88.81 181 LEU A CA 1
ATOM 1473 C C . LEU A 1 181 ? 14.673 -17.548 -17.495 1.00 88.81 181 LEU A C 1
ATOM 1475 O O . LEU A 1 181 ? 15.809 -17.416 -17.945 1.00 88.81 181 LEU A O 1
ATOM 1479 N N . GLU A 1 182 ? 13.607 -17.732 -18.261 1.00 90.75 182 GLU A N 1
ATOM 1480 C CA . GLU A 1 182 ? 13.667 -17.834 -19.719 1.00 90.75 182 GLU A CA 1
ATOM 1481 C C . GLU A 1 182 ? 12.580 -16.970 -20.351 1.00 90.75 182 GLU A C 1
ATOM 1483 O O . GLU A 1 182 ? 11.418 -17.079 -19.972 1.00 90.75 182 GLU A O 1
ATOM 1488 N N . GLU A 1 183 ? 12.931 -16.112 -21.307 1.00 90.94 183 GLU A N 1
ATOM 1489 C CA . GLU A 1 183 ? 11.933 -15.334 -22.044 1.00 90.94 183 GLU A CA 1
ATOM 1490 C C . GLU A 1 183 ? 11.067 -16.248 -22.918 1.00 90.94 183 GLU A C 1
ATOM 1492 O O . GLU A 1 183 ? 11.562 -17.151 -23.586 1.00 90.94 183 GLU A O 1
ATOM 1497 N N . GLN A 1 184 ? 9.756 -16.026 -22.885 1.00 91.19 184 GLN A N 1
ATOM 1498 C CA . GLN A 1 184 ? 8.757 -16.838 -23.571 1.00 91.19 184 GLN A CA 1
ATOM 1499 C C . GLN A 1 184 ? 7.868 -15.943 -24.441 1.00 91.19 184 GLN A C 1
ATOM 1501 O O . GLN A 1 184 ? 7.588 -14.801 -24.065 1.00 91.19 184 GLN A O 1
ATOM 1506 N N . PRO A 1 185 ? 7.366 -16.447 -25.582 1.00 91.94 185 PRO A N 1
ATOM 1507 C CA . PRO A 1 185 ? 6.440 -15.690 -26.408 1.00 91.94 185 PRO A CA 1
ATOM 1508 C C . PRO A 1 185 ? 5.114 -15.450 -25.675 1.00 91.94 185 PRO A C 1
ATOM 1510 O O . PRO A 1 185 ? 4.608 -16.302 -24.935 1.00 91.94 185 PRO A O 1
ATOM 1513 N N . ILE A 1 186 ? 4.545 -14.269 -25.906 1.00 88.50 186 ILE A N 1
ATOM 1514 C CA . ILE A 1 186 ? 3.208 -13.902 -25.436 1.00 88.50 186 ILE A CA 1
ATOM 1515 C C . ILE A 1 186 ? 2.188 -14.378 -26.470 1.00 88.50 186 ILE A C 1
ATOM 1517 O O . ILE A 1 186 ? 2.283 -14.041 -27.652 1.00 88.50 186 ILE A O 1
ATOM 1521 N N . GLU A 1 187 ? 1.203 -15.148 -26.025 1.00 89.50 187 GLU A N 1
ATOM 1522 C CA . GLU A 1 187 ? 0.124 -15.660 -26.859 1.00 89.50 187 GLU A CA 1
ATOM 1523 C C . GLU A 1 187 ? -0.935 -14.589 -27.149 1.00 89.50 187 GLU A C 1
ATOM 1525 O O . GLU A 1 187 ? -1.104 -13.588 -26.440 1.00 89.50 187 GLU A O 1
ATOM 1530 N N . ARG A 1 188 ? -1.699 -14.797 -28.225 1.00 85.75 188 ARG A N 1
ATOM 1531 C CA . ARG A 1 188 ? -2.742 -13.854 -28.633 1.00 85.75 188 ARG A CA 1
ATOM 1532 C C . ARG A 1 188 ? -3.840 -13.782 -27.569 1.00 85.75 188 ARG A C 1
ATOM 1534 O O . ARG A 1 188 ? -4.536 -14.758 -27.324 1.00 85.75 188 ARG A O 1
ATOM 1541 N N . GLY A 1 189 ? -4.046 -12.587 -27.018 1.00 85.75 189 GLY A N 1
ATOM 1542 C CA . GLY A 1 189 ? -5.062 -12.334 -25.991 1.00 85.75 189 GLY A CA 1
ATOM 1543 C C . GLY A 1 189 ? -4.590 -12.596 -24.559 1.00 85.75 189 GLY A C 1
ATOM 1544 O O . GLY A 1 189 ? -5.352 -12.343 -23.633 1.00 85.75 189 GLY A O 1
ATOM 1545 N N . GLU A 1 190 ? -3.344 -13.039 -24.369 1.00 85.44 190 GLU A N 1
ATOM 1546 C CA . GLU A 1 190 ? -2.756 -13.270 -23.045 1.00 85.44 190 GLU A CA 1
ATOM 1547 C C . GLU A 1 190 ? -2.508 -11.956 -22.287 1.00 85.44 190 GLU A C 1
ATOM 1549 O O . GLU A 1 190 ? -2.708 -11.885 -21.078 1.00 85.44 190 GLU A O 1
ATOM 1554 N N . MET A 1 191 ? -2.105 -10.899 -23.004 1.00 82.94 191 MET A N 1
ATOM 1555 C CA . MET A 1 191 ? -1.737 -9.605 -22.426 1.00 82.94 191 MET A CA 1
ATOM 1556 C C . MET A 1 191 ? -2.395 -8.430 -23.154 1.00 82.94 191 MET A C 1
ATOM 1558 O O . MET A 1 191 ? -2.756 -8.500 -24.330 1.00 82.94 191 MET A O 1
ATOM 1562 N N . TRP A 1 192 ? -2.518 -7.309 -22.443 1.00 84.31 192 TRP A N 1
ATOM 1563 C CA . TRP A 1 192 ? -2.870 -6.018 -23.035 1.00 84.31 192 TRP A CA 1
ATOM 1564 C C . TRP A 1 192 ? -1.739 -5.477 -23.922 1.00 84.31 192 TRP A C 1
ATOM 1566 O O . TRP A 1 192 ? -0.585 -5.887 -23.827 1.00 84.31 192 TRP A O 1
ATOM 1576 N N . HIS A 1 193 ? -2.065 -4.484 -24.749 1.00 77.50 193 HIS A N 1
ATOM 1577 C CA . HIS A 1 193 ? -1.101 -3.831 -25.632 1.00 77.50 193 HIS A CA 1
ATOM 1578 C C . HIS A 1 193 ? -0.010 -3.076 -24.844 1.00 77.50 193 HIS A C 1
ATOM 1580 O O . HIS A 1 193 ? -0.310 -2.311 -23.918 1.00 77.50 193 HIS A O 1
ATOM 1586 N N . GLY A 1 194 ? 1.247 -3.265 -25.250 1.00 77.25 194 GLY A N 1
ATOM 1587 C CA . GLY A 1 194 ? 2.426 -2.567 -24.732 1.00 77.25 194 GLY A CA 1
ATOM 1588 C C . GLY A 1 194 ? 3.698 -3.413 -24.827 1.00 77.25 194 GLY A C 1
ATOM 1589 O O . GLY A 1 194 ? 3.671 -4.551 -25.295 1.00 77.25 194 GLY A O 1
ATOM 1590 N N . HIS A 1 195 ? 4.803 -2.868 -24.331 1.00 77.81 195 HIS A N 1
ATOM 1591 C CA . HIS A 1 195 ? 6.053 -3.581 -24.103 1.00 77.81 195 HIS A CA 1
ATOM 1592 C C . HIS A 1 195 ? 5.956 -4.400 -22.809 1.00 77.81 195 HIS A C 1
ATOM 1594 O O . HIS A 1 195 ? 6.171 -3.895 -21.703 1.00 77.81 195 HIS A O 1
ATOM 1600 N N . ILE A 1 196 ? 5.577 -5.669 -22.963 1.00 84.31 196 ILE A N 1
ATOM 1601 C CA . ILE A 1 196 ? 5.527 -6.666 -21.895 1.00 84.31 196 ILE A CA 1
ATOM 1602 C C . ILE A 1 196 ? 6.560 -7.747 -22.215 1.00 84.31 196 ILE A C 1
ATOM 1604 O O . ILE A 1 196 ? 6.618 -8.222 -23.346 1.00 84.31 196 ILE A O 1
ATOM 1608 N N . ILE A 1 197 ? 7.339 -8.154 -21.215 1.00 85.38 197 ILE A N 1
ATOM 1609 C CA . ILE A 1 197 ? 8.232 -9.317 -21.302 1.00 85.38 197 ILE A CA 1
ATOM 1610 C C . ILE A 1 197 ? 7.622 -10.439 -20.464 1.00 85.38 197 ILE A C 1
ATOM 1612 O O . ILE A 1 197 ? 7.253 -10.211 -19.312 1.00 85.38 197 ILE A O 1
ATOM 1616 N N . LYS A 1 198 ? 7.514 -11.644 -21.023 1.00 88.94 198 LYS A N 1
ATOM 1617 C CA . LYS A 1 198 ? 7.052 -12.843 -20.316 1.00 88.94 198 LYS A CA 1
ATOM 1618 C C . LYS A 1 198 ? 8.245 -13.748 -20.051 1.00 88.94 198 LYS A C 1
ATOM 1620 O O . LYS A 1 198 ? 8.985 -14.077 -20.969 1.00 88.94 198 LYS A O 1
ATOM 1625 N N . LEU A 1 199 ? 8.418 -14.156 -18.802 1.00 90.00 199 LEU A N 1
ATOM 1626 C CA . LEU A 1 199 ? 9.487 -15.036 -18.352 1.00 90.00 199 LEU A CA 1
ATOM 1627 C C . LEU A 1 199 ? 8.884 -16.329 -17.793 1.00 90.00 199 LEU A C 1
ATOM 1629 O O . LEU A 1 199 ? 8.092 -16.291 -16.852 1.00 90.00 199 LEU A O 1
ATOM 1633 N N . GLY A 1 200 ? 9.265 -17.475 -18.343 1.00 90.38 200 GLY A N 1
ATOM 1634 C CA . GLY A 1 200 ? 9.096 -18.773 -17.701 1.00 90.38 200 GLY A CA 1
ATOM 1635 C C . GLY A 1 200 ? 10.112 -18.943 -16.572 1.00 90.38 200 GLY A C 1
ATOM 1636 O O . GLY A 1 200 ? 11.277 -18.569 -16.712 1.00 90.38 200 GLY A O 1
ATOM 1637 N N . VAL A 1 201 ? 9.660 -19.483 -15.443 1.00 91.19 201 VAL A N 1
ATOM 1638 C CA . VAL A 1 201 ? 10.473 -19.737 -14.252 1.00 91.19 201 VAL A CA 1
ATOM 1639 C C . VAL A 1 201 ? 10.574 -21.243 -14.055 1.00 91.19 201 VAL A C 1
ATOM 1641 O O . VAL A 1 201 ? 9.550 -21.918 -13.946 1.00 91.19 201 VAL A O 1
ATOM 1644 N N . PHE A 1 202 ? 11.796 -21.760 -13.980 1.00 89.75 202 PHE A N 1
ATOM 1645 C CA . PHE A 1 202 ? 12.091 -23.188 -13.861 1.00 89.75 202 PHE A CA 1
ATOM 1646 C C . PHE A 1 202 ? 13.073 -23.436 -12.715 1.00 89.75 202 PHE A C 1
ATOM 1648 O O . PHE A 1 202 ? 13.870 -22.556 -12.389 1.00 89.75 202 PHE A O 1
ATOM 1655 N N . ASP A 1 203 ? 13.025 -24.608 -12.087 1.00 88.12 203 ASP A N 1
ATOM 1656 C CA . ASP A 1 203 ? 14.063 -25.021 -11.136 1.00 88.12 203 ASP A CA 1
ATOM 1657 C C . ASP A 1 203 ? 15.251 -25.711 -11.829 1.00 88.12 203 ASP A C 1
ATOM 1659 O O . ASP A 1 203 ? 15.301 -25.841 -13.053 1.00 88.12 203 ASP A O 1
ATOM 1663 N N . ALA A 1 204 ? 16.221 -26.164 -11.031 1.00 88.25 204 ALA A N 1
ATOM 1664 C CA . ALA A 1 204 ? 17.429 -26.838 -11.503 1.00 88.25 204 ALA A CA 1
ATOM 1665 C C . ALA A 1 204 ? 17.169 -28.179 -12.220 1.00 88.25 204 ALA A C 1
ATOM 1667 O O . ALA A 1 204 ? 18.085 -28.717 -12.835 1.00 88.25 204 ALA A O 1
ATOM 1668 N N . THR A 1 205 ? 15.951 -28.721 -12.134 1.00 90.25 205 THR A N 1
ATOM 1669 C CA . THR A 1 205 ? 15.527 -29.966 -12.798 1.00 90.25 205 THR A CA 1
ATOM 1670 C C . THR A 1 205 ? 14.652 -29.712 -14.027 1.00 90.25 205 THR A C 1
ATOM 1672 O O . THR A 1 205 ? 13.992 -30.628 -14.510 1.00 90.25 205 THR A O 1
ATOM 1675 N N . ASP A 1 206 ? 14.614 -28.467 -14.515 1.00 89.56 206 ASP A N 1
ATOM 1676 C CA . ASP A 1 206 ? 13.745 -28.000 -15.603 1.00 89.56 206 ASP A CA 1
ATOM 1677 C C . ASP A 1 206 ? 12.241 -28.136 -15.318 1.00 89.56 206 ASP A C 1
ATOM 1679 O O . ASP A 1 206 ? 11.401 -28.031 -16.216 1.00 89.56 206 ASP A O 1
ATOM 1683 N N . ARG A 1 207 ? 11.857 -28.290 -14.048 1.00 88.38 207 ARG A N 1
ATOM 1684 C CA . ARG A 1 207 ? 10.448 -28.267 -13.665 1.00 88.38 207 ARG A CA 1
ATOM 1685 C C . ARG A 1 207 ? 9.944 -26.829 -13.666 1.00 88.38 207 ARG A C 1
ATOM 1687 O O . ARG A 1 207 ? 10.524 -25.945 -13.035 1.00 88.38 207 ARG A O 1
ATOM 1694 N N . PHE A 1 208 ? 8.820 -26.613 -14.342 1.00 86.62 208 PHE A N 1
ATOM 1695 C CA . PHE A 1 208 ? 8.142 -25.323 -14.388 1.00 86.62 208 PHE A CA 1
ATOM 1696 C C . PHE A 1 208 ? 7.583 -24.931 -13.015 1.00 86.62 208 PHE A C 1
ATOM 1698 O O . PHE A 1 208 ? 6.836 -25.683 -12.389 1.00 86.62 208 PHE A O 1
ATOM 1705 N N . LEU A 1 209 ? 7.932 -23.729 -12.565 1.00 85.69 209 LEU A N 1
ATOM 1706 C CA . LEU A 1 209 ? 7.518 -23.160 -11.284 1.00 85.69 209 LEU A CA 1
ATOM 1707 C C . LEU A 1 209 ? 6.420 -22.106 -11.450 1.00 85.69 209 LEU A C 1
ATOM 1709 O O . LEU A 1 209 ? 5.551 -21.959 -10.583 1.00 85.69 209 LEU A O 1
ATOM 1713 N N . GLY A 1 210 ? 6.457 -21.368 -12.559 1.00 85.50 210 GLY A N 1
ATOM 1714 C CA . GLY A 1 210 ? 5.479 -20.337 -12.868 1.00 85.50 210 GLY A CA 1
ATOM 1715 C C . GLY A 1 210 ? 5.927 -19.365 -13.950 1.00 85.50 210 GLY A C 1
ATOM 1716 O O . GLY A 1 210 ? 6.987 -19.511 -14.554 1.00 85.50 210 GLY A O 1
ATOM 1717 N N . THR A 1 211 ? 5.109 -18.345 -14.180 1.00 87.06 211 THR A N 1
ATOM 1718 C CA . THR A 1 211 ? 5.384 -17.275 -15.149 1.00 87.06 211 THR A CA 1
ATOM 1719 C C . THR A 1 211 ? 5.555 -15.944 -14.436 1.00 87.06 211 THR A C 1
ATOM 1721 O O . THR A 1 211 ? 4.829 -15.670 -13.488 1.00 87.06 211 THR A O 1
ATOM 1724 N N . VAL A 1 212 ? 6.484 -15.115 -14.903 1.00 88.31 212 VAL A N 1
ATOM 1725 C CA . VAL A 1 212 ? 6.677 -13.722 -14.494 1.00 88.31 212 VAL A CA 1
ATOM 1726 C C . VAL A 1 212 ? 6.435 -12.809 -15.692 1.00 88.31 212 VAL A C 1
ATOM 1728 O O . VAL A 1 212 ? 7.111 -12.939 -16.705 1.00 88.31 212 VAL A O 1
ATOM 1731 N N . TYR A 1 213 ? 5.519 -11.850 -15.576 1.00 85.94 213 TYR A N 1
ATOM 1732 C CA . TYR A 1 213 ? 5.361 -10.785 -16.576 1.00 85.94 213 TYR A CA 1
ATOM 1733 C C . TYR A 1 213 ? 6.011 -9.496 -16.098 1.00 85.94 213 TYR A C 1
ATOM 1735 O O . TYR A 1 213 ? 5.809 -9.118 -14.949 1.00 85.94 213 TYR A O 1
ATOM 1743 N N . LEU A 1 214 ? 6.729 -8.805 -16.979 1.00 84.94 214 LEU A N 1
ATOM 1744 C CA . LEU A 1 214 ? 7.297 -7.480 -16.755 1.00 84.94 214 LEU A CA 1
ATOM 1745 C C . LEU A 1 214 ? 6.568 -6.477 -17.651 1.00 84.94 214 LEU A C 1
ATOM 1747 O O . LEU A 1 214 ? 6.810 -6.428 -18.855 1.00 84.94 214 LEU A O 1
ATOM 1751 N N . ASP A 1 215 ? 5.685 -5.664 -17.073 1.00 80.69 215 ASP A N 1
ATOM 1752 C CA . ASP A 1 215 ? 5.086 -4.520 -17.771 1.00 80.69 215 ASP A CA 1
ATOM 1753 C C . ASP A 1 215 ? 5.991 -3.296 -17.564 1.00 80.69 215 ASP A C 1
ATOM 1755 O O . ASP A 1 215 ? 5.891 -2.602 -16.550 1.00 80.69 215 ASP A O 1
ATOM 1759 N N . ILE A 1 216 ? 6.898 -3.043 -18.510 1.00 74.38 216 ILE A N 1
ATOM 1760 C CA . ILE A 1 216 ? 7.907 -1.969 -18.418 1.00 74.38 216 ILE A CA 1
ATOM 1761 C C . ILE A 1 216 ? 7.414 -0.628 -18.975 1.00 74.38 216 ILE A C 1
ATOM 1763 O O . ILE A 1 216 ? 8.069 0.404 -18.820 1.00 74.38 216 ILE A O 1
ATOM 1767 N N . ASP A 1 217 ? 6.240 -0.626 -19.601 1.00 68.94 217 ASP A N 1
ATOM 1768 C CA . ASP A 1 217 ? 5.747 0.524 -20.339 1.00 68.94 217 ASP A CA 1
ATOM 1769 C C . ASP A 1 217 ? 5.140 1.607 -19.454 1.00 68.94 217 ASP A C 1
ATOM 1771 O O . ASP A 1 217 ? 4.562 1.353 -18.393 1.00 68.94 217 ASP A O 1
ATOM 1775 N N . ARG A 1 218 ? 5.206 2.852 -19.932 1.00 65.12 218 ARG A N 1
ATOM 1776 C CA . ARG A 1 218 ? 4.488 3.983 -19.335 1.00 65.12 218 ARG A CA 1
ATOM 1777 C C . ARG A 1 218 ? 3.291 4.330 -20.208 1.00 65.12 218 ARG A C 1
ATOM 1779 O O . ARG A 1 218 ? 3.458 4.783 -21.333 1.00 65.12 218 ARG A O 1
ATOM 1786 N N . ARG A 1 219 ? 2.079 4.182 -19.671 1.00 67.81 219 ARG A N 1
ATOM 1787 C CA . ARG A 1 219 ? 0.836 4.578 -20.353 1.00 67.81 219 ARG A CA 1
ATOM 1788 C C . ARG A 1 219 ? -0.094 5.335 -19.415 1.00 67.81 219 ARG A C 1
ATOM 1790 O O . ARG A 1 219 ? -0.081 5.105 -18.213 1.00 67.81 219 ARG A O 1
ATOM 1797 N N . THR A 1 220 ? -0.912 6.224 -19.970 1.00 62.31 220 THR A N 1
ATOM 1798 C CA . THR A 1 220 ? -1.803 7.134 -19.222 1.00 62.31 220 THR A CA 1
ATOM 1799 C C . THR A 1 220 ? -2.803 6.420 -18.313 1.00 62.31 220 THR A C 1
ATOM 1801 O O . THR A 1 220 ? -3.131 6.946 -17.258 1.00 62.31 220 THR A O 1
ATOM 1804 N N . MET A 1 221 ? -3.267 5.231 -18.709 1.00 66.19 221 MET A N 1
ATOM 1805 C CA . MET A 1 221 ? -4.191 4.401 -17.922 1.00 66.19 221 MET A CA 1
ATOM 1806 C C . MET A 1 221 ? -3.486 3.440 -16.951 1.00 66.19 221 MET A C 1
ATOM 1808 O O . MET A 1 221 ? -4.149 2.760 -16.173 1.00 66.19 221 MET A O 1
ATOM 1812 N N . LYS A 1 222 ? -2.151 3.331 -16.999 1.00 63.03 222 LYS A N 1
ATOM 1813 C CA . LYS A 1 222 ? -1.387 2.553 -16.017 1.00 63.03 222 LYS A CA 1
ATOM 1814 C C . LYS A 1 222 ? -1.208 3.446 -14.803 1.00 63.03 222 LYS A C 1
ATOM 1816 O O . LYS A 1 222 ? -0.725 4.570 -14.930 1.00 63.03 222 LYS A O 1
ATOM 1821 N N . ALA A 1 223 ? -1.646 2.972 -13.645 1.00 52.75 223 ALA A N 1
ATOM 1822 C CA . ALA A 1 223 ? -1.537 3.769 -12.441 1.00 52.75 223 ALA A CA 1
ATOM 1823 C C . ALA A 1 223 ? -0.041 4.022 -12.088 1.00 52.75 223 ALA A C 1
ATOM 1825 O O . ALA A 1 223 ? 0.876 3.427 -12.663 1.00 52.75 223 ALA A O 1
ATOM 1826 N N . VAL A 1 224 ? 0.229 4.935 -11.156 1.00 50.91 224 VAL A N 1
ATOM 1827 C CA . VAL A 1 224 ? 1.575 5.473 -10.881 1.00 50.91 224 VAL A CA 1
ATOM 1828 C C . VAL A 1 224 ? 2.448 4.582 -9.943 1.00 50.91 224 VAL A C 1
ATOM 1830 O O . VAL A 1 224 ? 2.013 4.243 -8.845 1.00 50.91 224 VAL A O 1
ATOM 1833 N N . GLY A 1 225 ? 3.685 4.212 -10.361 1.00 51.84 225 GLY A N 1
ATOM 1834 C CA . GLY A 1 225 ? 4.905 3.896 -9.550 1.00 51.84 225 GLY A CA 1
ATOM 1835 C C . GLY A 1 225 ? 5.640 2.506 -9.698 1.00 51.84 225 GLY A C 1
ATOM 1836 O O . GLY A 1 225 ? 5.503 1.996 -10.788 1.00 51.84 225 GLY A O 1
ATOM 1837 N N . ASP A 1 226 ? 6.259 1.855 -8.658 1.00 60.16 226 ASP A N 1
ATOM 1838 C CA . ASP A 1 226 ? 6.846 0.463 -8.580 1.00 60.16 226 ASP A CA 1
ATOM 1839 C C . ASP A 1 226 ? 6.247 -0.587 -7.515 1.00 60.16 226 ASP A C 1
ATOM 1841 O O . ASP A 1 226 ? 6.186 -0.254 -6.343 1.00 60.16 226 ASP A O 1
ATOM 1845 N N . CYS A 1 227 ? 5.839 -1.852 -7.854 1.00 59.22 227 CYS A N 1
ATOM 1846 C CA . CYS A 1 227 ? 4.953 -2.871 -7.196 1.00 59.22 227 CYS A CA 1
ATOM 1847 C C . CYS A 1 227 ? 5.137 -4.281 -7.814 1.00 59.22 227 CYS A C 1
ATOM 1849 O O . CYS A 1 227 ? 5.690 -4.434 -8.901 1.00 59.22 227 CYS A O 1
ATOM 1851 N N . HIS A 1 228 ? 4.552 -5.295 -7.178 1.00 72.75 228 HIS A N 1
ATOM 1852 C CA . HIS A 1 228 ? 4.358 -6.652 -7.691 1.00 72.75 228 HIS A CA 1
ATOM 1853 C C . HIS A 1 228 ? 2.889 -7.039 -7.438 1.00 72.75 228 HIS A C 1
ATOM 1855 O O . HIS A 1 228 ? 2.392 -6.799 -6.340 1.00 72.75 228 HIS A O 1
ATOM 1861 N N . PHE A 1 229 ? 2.191 -7.608 -8.429 1.00 69.19 229 PHE A N 1
ATOM 1862 C CA . PHE A 1 229 ? 0.881 -8.236 -8.229 1.00 69.19 229 PHE A CA 1
ATOM 1863 C C . PHE A 1 229 ? 0.939 -9.741 -8.490 1.00 69.19 229 PHE A C 1
ATOM 1865 O O . PHE A 1 229 ? 1.318 -10.201 -9.566 1.00 69.19 229 PHE A O 1
ATOM 1872 N N . THR A 1 230 ? 0.473 -10.524 -7.530 1.00 75.31 230 THR A N 1
ATOM 1873 C CA . THR A 1 230 ? 0.223 -11.945 -7.761 1.00 75.31 230 THR A CA 1
ATOM 1874 C C . THR A 1 230 ? -1.085 -12.087 -8.535 1.00 75.31 230 THR A C 1
ATOM 1876 O O . THR A 1 230 ? -2.138 -11.719 -8.023 1.00 75.31 230 THR A O 1
ATOM 1879 N N . VAL A 1 231 ? -1.035 -12.607 -9.765 1.00 75.44 231 VAL A N 1
ATOM 1880 C CA . VAL A 1 231 ? -2.254 -12.911 -10.540 1.00 75.44 231 VAL A CA 1
ATOM 1881 C C . VAL A 1 231 ? -2.815 -14.272 -10.156 1.00 75.44 231 VAL A C 1
ATOM 1883 O O . VAL A 1 231 ? -4.028 -14.428 -10.043 1.00 75.44 231 VAL A O 1
ATOM 1886 N N . ARG A 1 232 ? -1.944 -15.251 -9.898 1.00 71.44 232 ARG A N 1
ATOM 1887 C CA . ARG A 1 232 ? -2.342 -16.567 -9.403 1.00 71.44 232 ARG A CA 1
ATOM 1888 C C . ARG A 1 232 ? -1.359 -17.063 -8.355 1.00 71.44 232 ARG A C 1
ATOM 1890 O O . ARG A 1 232 ? -0.185 -17.279 -8.647 1.00 71.44 232 ARG A O 1
ATOM 1897 N N . CYS A 1 233 ? -1.869 -17.296 -7.149 1.00 70.94 233 CYS A N 1
ATOM 1898 C CA . CYS A 1 233 ? -1.098 -17.893 -6.067 1.00 70.94 233 CYS A CA 1
ATOM 1899 C C . CYS A 1 233 ? -0.797 -19.369 -6.353 1.00 70.94 233 CYS A C 1
ATOM 1901 O O . CYS A 1 233 ? -1.648 -20.105 -6.861 1.00 70.94 233 CYS A O 1
ATOM 1903 N N . SER A 1 234 ? 0.387 -19.819 -5.947 1.00 70.31 234 SER A N 1
ATOM 1904 C CA . SER A 1 234 ? 0.719 -21.237 -5.853 1.00 70.31 234 SER A CA 1
ATOM 1905 C C . SER A 1 234 ? -0.075 -21.859 -4.699 1.00 70.31 234 SER A C 1
ATOM 1907 O O . SER A 1 234 ? 0.189 -21.573 -3.530 1.00 70.31 234 SER A O 1
ATOM 1909 N N . LYS A 1 235 ? -1.067 -22.691 -5.016 1.00 70.12 235 LYS A N 1
ATOM 1910 C CA . LYS A 1 235 ? -1.841 -23.456 -4.033 1.00 70.12 235 LYS A CA 1
ATOM 1911 C C . LYS A 1 235 ? -1.997 -24.886 -4.533 1.00 70.12 235 LYS A C 1
ATOM 1913 O O . LYS A 1 235 ? -2.216 -25.103 -5.721 1.00 70.12 235 LYS A O 1
ATOM 1918 N N . GLU A 1 236 ? -1.898 -25.840 -3.617 1.00 68.81 236 GLU A N 1
ATOM 1919 C CA . GLU A 1 236 ? -2.234 -27.235 -3.888 1.00 68.81 236 GLU A CA 1
ATOM 1920 C C . GLU A 1 236 ? -3.741 -27.352 -4.173 1.00 68.81 236 GLU A C 1
ATOM 1922 O O . GLU A 1 236 ? -4.573 -26.899 -3.381 1.00 68.81 236 GLU A O 1
ATOM 1927 N N . LEU A 1 237 ? -4.083 -27.904 -5.336 1.00 68.31 237 LEU A N 1
ATOM 1928 C CA . LEU A 1 237 ? -5.457 -28.186 -5.749 1.00 68.31 237 LEU A CA 1
ATOM 1929 C C . LEU A 1 237 ? -5.680 -29.696 -5.673 1.00 68.31 237 LEU A C 1
ATOM 1931 O O . LEU A 1 237 ? -4.773 -30.464 -5.981 1.00 68.31 237 LEU A O 1
ATOM 1935 N N . GLU A 1 238 ? -6.890 -30.123 -5.310 1.00 63.19 238 GLU A N 1
ATOM 1936 C CA . GLU A 1 238 ? -7.238 -31.548 -5.150 1.00 63.19 238 GLU A CA 1
ATOM 1937 C C . GLU A 1 238 ? -7.181 -32.346 -6.475 1.00 63.19 238 GLU A C 1
ATOM 1939 O O . GLU A 1 238 ? -7.231 -33.572 -6.466 1.00 63.19 238 GLU A O 1
ATOM 1944 N N . THR A 1 239 ? -6.971 -31.668 -7.610 1.00 47.97 239 THR A N 1
ATOM 1945 C CA . THR A 1 239 ? -6.666 -32.258 -8.921 1.00 47.97 239 THR A CA 1
ATOM 1946 C C . THR A 1 239 ? -5.556 -31.469 -9.620 1.00 47.97 239 THR A C 1
ATOM 1948 O O . THR A 1 239 ? -5.579 -30.238 -9.666 1.00 47.97 239 THR A O 1
ATOM 1951 N N . ILE A 1 240 ? -4.578 -32.207 -10.148 1.00 50.31 240 ILE A N 1
ATOM 1952 C CA . ILE A 1 240 ? -3.282 -31.768 -10.688 1.00 50.31 240 ILE A CA 1
ATOM 1953 C C . ILE A 1 240 ? -3.413 -30.564 -11.641 1.00 50.31 240 ILE A C 1
ATOM 1955 O O . ILE A 1 240 ? -3.824 -30.706 -12.786 1.00 50.31 240 ILE A O 1
ATOM 1959 N N . SER A 1 241 ? -2.997 -29.380 -11.188 1.00 37.88 241 SER A N 1
ATOM 1960 C CA . SER A 1 241 ? -2.169 -28.451 -11.974 1.00 37.88 241 SER A CA 1
ATOM 1961 C C . SER A 1 241 ? -1.623 -27.347 -11.062 1.00 37.88 241 SER A C 1
ATOM 1963 O O . SER A 1 241 ? -2.325 -26.419 -10.651 1.00 37.88 241 SER A O 1
ATOM 1965 N N . LEU A 1 242 ? -0.334 -27.438 -10.735 1.00 41.53 242 LEU A N 1
ATOM 1966 C CA . LEU A 1 242 ? 0.413 -26.282 -10.255 1.00 41.53 242 LEU A CA 1
ATOM 1967 C C . LEU A 1 242 ? 0.746 -25.432 -11.481 1.00 41.53 242 LEU A C 1
ATOM 1969 O O . LEU A 1 242 ? 1.608 -25.787 -12.275 1.00 41.53 242 LEU A O 1
ATOM 1973 N N . ALA A 1 243 ? 0.047 -24.318 -11.647 1.00 38.94 243 ALA A N 1
ATOM 1974 C CA . ALA A 1 243 ? 0.494 -23.251 -12.527 1.00 38.94 243 ALA A CA 1
ATOM 1975 C C . ALA A 1 243 ? 0.469 -21.965 -11.708 1.00 38.94 243 ALA A C 1
ATOM 1977 O O . ALA A 1 243 ? -0.598 -21.469 -11.350 1.00 38.94 243 ALA A O 1
ATOM 1978 N N . SER A 1 244 ? 1.645 -21.467 -11.350 1.00 41.06 244 SER A N 1
ATOM 1979 C CA . SER A 1 244 ? 1.783 -20.189 -10.655 1.00 41.06 244 SER A CA 1
ATOM 1980 C C . SER A 1 244 ? 1.927 -19.086 -11.701 1.00 41.06 244 SER A C 1
ATOM 1982 O O . SER A 1 244 ? 2.718 -19.216 -12.634 1.00 41.06 244 SER A O 1
ATOM 1984 N N . ILE A 1 245 ? 1.169 -17.998 -11.563 1.00 41.19 245 ILE A N 1
ATOM 1985 C CA . ILE A 1 245 ? 1.297 -16.814 -12.418 1.00 41.19 245 ILE A CA 1
ATOM 1986 C C . ILE A 1 245 ? 1.642 -15.630 -11.519 1.00 41.19 245 ILE A C 1
ATOM 1988 O O . ILE A 1 245 ? 0.819 -15.173 -10.723 1.00 41.19 245 ILE A O 1
ATOM 1992 N N . TYR A 1 246 ? 2.846 -15.104 -11.677 1.00 39.62 246 TYR A N 1
ATOM 1993 C CA . TYR A 1 246 ? 3.328 -13.897 -11.025 1.00 39.62 246 TYR A CA 1
ATOM 1994 C C . TYR A 1 246 ? 3.354 -12.756 -12.053 1.00 39.62 246 TYR A C 1
ATOM 1996 O O . TYR A 1 246 ? 3.852 -12.900 -13.166 1.00 39.62 246 TYR A O 1
ATOM 2004 N N . VAL A 1 247 ? 2.805 -11.592 -11.710 1.00 34.25 247 VAL A N 1
ATOM 2005 C CA . VAL A 1 247 ? 2.903 -10.387 -12.544 1.00 34.25 247 VAL A CA 1
ATOM 2006 C C . VAL A 1 247 ? 3.745 -9.361 -11.799 1.00 34.25 247 VAL A C 1
ATOM 2008 O O . VAL A 1 247 ? 3.304 -8.719 -10.848 1.00 34.25 247 VAL A O 1
ATOM 2011 N N . PHE A 1 248 ? 4.972 -9.142 -12.253 1.00 31.31 248 PHE A N 1
ATOM 2012 C CA . PHE A 1 248 ? 5.754 -7.998 -11.806 1.00 31.31 248 PHE A CA 1
ATOM 2013 C C . PHE A 1 248 ? 5.226 -6.749 -12.508 1.00 31.31 248 PHE A C 1
ATOM 2015 O O . PHE A 1 248 ? 5.413 -6.556 -13.710 1.00 31.31 248 PHE A O 1
ATOM 2022 N N . LYS A 1 249 ? 4.527 -5.889 -11.761 1.00 33.41 249 LYS A N 1
ATOM 2023 C CA . LYS A 1 249 ? 3.889 -4.717 -12.363 1.00 33.41 249 LYS A CA 1
ATOM 2024 C C . LYS A 1 249 ? 4.594 -3.385 -12.163 1.00 33.41 249 LYS A C 1
ATOM 2026 O O . LYS A 1 249 ? 4.290 -2.526 -12.940 1.00 33.41 249 LYS A O 1
ATOM 2031 N N . GLN A 1 250 ? 5.498 -3.106 -11.246 1.00 28.33 250 GLN A N 1
ATOM 2032 C CA . GLN A 1 250 ? 5.890 -1.712 -10.963 1.00 28.33 250 GLN A CA 1
ATOM 2033 C C . GLN A 1 250 ? 4.689 -0.687 -10.749 1.00 28.33 250 GLN A C 1
ATOM 2035 O O . GLN A 1 250 ? 4.196 -0.128 -11.720 1.00 28.33 250 GLN A O 1
ATOM 2040 N N . GLN A 1 251 ? 4.197 -0.452 -9.494 1.00 35.53 251 GLN A N 1
ATOM 2041 C CA . GLN A 1 251 ? 3.454 0.693 -8.856 1.00 35.53 251 GLN A CA 1
ATOM 2042 C C . GLN A 1 251 ? 3.718 1.099 -7.347 1.00 35.53 251 GLN A C 1
ATOM 2044 O O . GLN A 1 251 ? 3.502 0.330 -6.428 1.00 35.53 251 GLN A O 1
ATOM 2049 N N . TYR A 1 252 ? 4.109 2.356 -7.056 1.00 37.47 252 TYR A N 1
ATOM 2050 C CA . TYR A 1 252 ? 4.796 2.838 -5.830 1.00 37.47 252 TYR A CA 1
ATOM 2051 C C . TYR A 1 252 ? 3.759 3.215 -4.776 1.00 37.47 252 TYR A C 1
ATOM 2053 O O . TYR A 1 252 ? 2.752 3.840 -5.094 1.00 37.47 252 TYR A O 1
ATOM 2061 N N . CYS A 1 253 ? 4.115 2.986 -3.511 1.00 24.38 253 CYS A N 1
ATOM 2062 C CA . CYS A 1 253 ? 3.625 3.753 -2.370 1.00 24.38 253 CYS A CA 1
ATOM 2063 C C . CYS A 1 253 ? 4.612 4.899 -2.081 1.00 24.38 253 CYS A C 1
ATOM 2065 O O . CYS A 1 253 ? 5.830 4.718 -2.155 1.00 24.38 253 CYS A O 1
ATOM 2067 N N . HIS A 1 254 ? 4.103 6.092 -1.774 1.00 27.81 254 HIS A N 1
ATOM 2068 C CA . HIS A 1 254 ? 4.915 7.250 -1.405 1.00 27.81 254 HIS A CA 1
ATOM 2069 C C . HIS A 1 254 ? 5.566 7.043 -0.024 1.00 27.81 254 HIS A C 1
ATOM 2071 O O . HIS A 1 254 ? 5.076 7.532 0.985 1.00 27.81 254 HIS A O 1
ATOM 2077 N N . VAL A 1 255 ? 6.725 6.384 0.011 1.00 24.42 255 VAL A N 1
ATOM 2078 C CA . VAL A 1 255 ? 7.722 6.558 1.075 1.00 24.42 255 VAL A CA 1
ATOM 2079 C C . VAL A 1 255 ? 9.082 6.700 0.404 1.00 24.42 255 VAL A C 1
ATOM 2081 O O . VAL A 1 255 ? 9.604 5.767 -0.202 1.00 24.42 255 VAL A O 1
ATOM 2084 N N . LYS A 1 256 ? 9.662 7.902 0.481 1.00 28.92 256 LYS A N 1
ATOM 2085 C CA . LYS A 1 256 ? 11.066 8.120 0.125 1.00 28.92 256 LYS A CA 1
ATOM 2086 C C . LYS A 1 256 ? 11.935 7.380 1.139 1.00 28.92 256 LYS A C 1
ATOM 2088 O O . LYS A 1 256 ? 12.282 7.934 2.175 1.00 28.92 256 LYS A O 1
ATOM 2093 N N . LEU A 1 257 ? 12.335 6.165 0.802 1.00 23.78 257 LEU A N 1
ATOM 2094 C CA . LEU A 1 257 ? 13.541 5.556 1.335 1.00 23.78 257 LEU A CA 1
ATOM 2095 C C . LEU A 1 257 ? 14.455 5.289 0.145 1.00 23.78 257 LEU A C 1
ATOM 2097 O O . LEU A 1 257 ? 14.174 4.457 -0.713 1.00 23.78 257 LEU A O 1
ATOM 2101 N N . ASN A 1 258 ? 15.544 6.058 0.079 1.00 29.81 258 ASN A N 1
ATOM 2102 C CA . ASN A 1 258 ? 16.709 5.658 -0.694 1.00 29.81 258 ASN A CA 1
ATOM 2103 C C . ASN A 1 258 ? 17.066 4.226 -0.267 1.00 29.81 258 ASN A C 1
ATOM 2105 O O . ASN A 1 258 ? 17.141 3.945 0.938 1.00 29.81 258 ASN A O 1
ATOM 2109 N N . THR A 1 259 ? 17.250 3.382 -1.284 1.00 29.55 259 THR A N 1
ATOM 2110 C CA . THR A 1 259 ? 17.454 1.928 -1.232 1.00 29.55 259 THR A CA 1
ATOM 2111 C C . THR A 1 259 ? 16.163 1.132 -1.040 1.00 29.55 259 THR A C 1
ATOM 2113 O O . THR A 1 259 ? 15.759 0.815 0.073 1.00 29.55 259 THR A O 1
ATOM 2116 N N . VAL A 1 260 ? 15.550 0.740 -2.158 1.00 25.55 260 VAL A N 1
ATOM 2117 C CA . VAL A 1 260 ? 14.584 -0.359 -2.190 1.00 25.55 260 VAL A CA 1
ATOM 2118 C C . VAL A 1 260 ? 15.219 -1.481 -3.006 1.00 25.55 260 VAL A C 1
ATOM 2120 O O . VAL A 1 260 ? 15.026 -1.589 -4.213 1.00 25.55 260 VAL A O 1
ATOM 2123 N N . VAL A 1 261 ? 15.993 -2.333 -2.331 1.00 26.48 261 VAL A N 1
ATOM 2124 C CA . VAL A 1 261 ? 15.930 -3.756 -2.668 1.00 26.48 261 VAL A CA 1
ATOM 2125 C C . VAL A 1 261 ? 14.510 -4.137 -2.277 1.00 26.48 261 VAL A C 1
ATOM 2127 O O . VAL A 1 261 ? 14.199 -4.211 -1.088 1.00 26.48 261 VAL A O 1
ATOM 2130 N N . GLN A 1 262 ? 13.610 -4.233 -3.259 1.00 26.81 262 GLN A N 1
ATOM 2131 C CA . GLN A 1 262 ? 12.278 -4.762 -2.996 1.00 26.81 262 GLN A CA 1
ATOM 2132 C C . GLN A 1 262 ? 12.510 -6.152 -2.422 1.00 26.81 262 GLN A C 1
ATOM 2134 O O . GLN A 1 262 ? 13.127 -7.004 -3.061 1.00 26.81 262 GLN A O 1
ATOM 2139 N N . ARG A 1 263 ? 12.097 -6.326 -1.169 1.00 26.94 263 ARG A N 1
ATOM 2140 C CA . ARG A 1 263 ? 12.074 -7.602 -0.476 1.00 26.94 263 ARG A CA 1
ATOM 2141 C C . ARG A 1 263 ? 11.247 -8.538 -1.356 1.00 26.94 263 ARG A C 1
ATOM 2143 O O . ARG A 1 263 ? 10.026 -8.440 -1.390 1.00 26.94 263 ARG A O 1
ATOM 2150 N N . LEU A 1 264 ? 11.925 -9.377 -2.134 1.00 28.86 264 LEU A N 1
ATOM 2151 C CA . LEU A 1 264 ? 11.332 -10.578 -2.694 1.00 28.86 264 LEU A CA 1
ATOM 2152 C C . LEU A 1 264 ? 10.971 -11.405 -1.468 1.00 28.86 264 LEU A C 1
ATOM 2154 O O . LEU A 1 264 ? 11.856 -11.962 -0.819 1.00 28.86 264 LEU A O 1
ATOM 2158 N N . GLU A 1 265 ? 9.701 -11.388 -1.069 1.00 25.23 265 GLU A N 1
ATOM 2159 C CA . GLU A 1 265 ? 9.221 -12.413 -0.157 1.00 25.23 265 GLU A CA 1
ATOM 2160 C C . GLU A 1 265 ? 9.490 -13.744 -0.843 1.00 25.23 265 GLU A C 1
ATOM 2162 O O . GLU A 1 265 ? 9.017 -14.026 -1.946 1.00 25.23 265 GLU A O 1
ATOM 2167 N N . PHE A 1 266 ? 10.409 -14.473 -0.226 1.00 28.31 266 PHE A N 1
ATOM 2168 C CA . PHE A 1 266 ? 10.964 -15.701 -0.732 1.00 28.31 266 PHE A CA 1
ATOM 2169 C C . PHE A 1 266 ? 9.822 -16.675 -0.997 1.00 28.31 266 PHE A C 1
ATOM 2171 O O . PHE A 1 266 ? 8.948 -16.877 -0.153 1.00 28.31 266 PHE A O 1
ATOM 2178 N N . PHE A 1 267 ? 9.861 -17.275 -2.183 1.00 30.91 267 PHE A N 1
ATOM 2179 C CA . PHE A 1 267 ? 9.095 -18.454 -2.541 1.00 30.91 267 PHE A CA 1
ATOM 2180 C C . PHE A 1 267 ? 9.012 -19.413 -1.347 1.00 30.91 267 PHE A C 1
ATOM 2182 O O . PHE A 1 267 ? 10.034 -19.896 -0.856 1.00 30.91 267 PHE A O 1
ATOM 2189 N N . SER A 1 268 ? 7.800 -19.709 -0.877 1.00 24.69 268 SER A N 1
ATOM 2190 C CA . SER A 1 268 ? 7.598 -20.836 0.029 1.00 24.69 268 SER A CA 1
ATOM 2191 C C . SER A 1 268 ? 7.735 -22.115 -0.796 1.00 24.69 268 SER A C 1
ATOM 2193 O O . SER A 1 268 ? 6.760 -22.651 -1.316 1.00 24.69 268 SER A O 1
ATOM 2195 N N . PHE A 1 269 ? 8.971 -22.579 -0.977 1.00 30.25 269 PHE A N 1
ATOM 2196 C CA . PHE A 1 269 ? 9.222 -23.934 -1.442 1.00 30.25 269 PHE A CA 1
ATOM 2197 C C . PHE A 1 269 ? 9.008 -24.873 -0.260 1.00 30.25 269 PHE A C 1
ATOM 2199 O O . PHE A 1 269 ? 9.787 -24.898 0.692 1.00 30.25 269 PHE A O 1
ATOM 2206 N N . LYS A 1 270 ? 7.942 -25.667 -0.322 1.00 24.95 270 LYS A N 1
ATOM 2207 C CA . LYS A 1 270 ? 7.812 -26.857 0.514 1.00 24.95 270 LYS A CA 1
ATOM 2208 C C . LYS A 1 270 ? 8.819 -27.877 -0.031 1.00 24.95 270 LYS A C 1
ATOM 2210 O O . LYS A 1 270 ? 8.507 -28.613 -0.960 1.00 24.95 270 LYS A O 1
ATOM 2215 N N . MET A 1 271 ? 10.056 -27.858 0.470 1.00 24.11 271 MET A N 1
ATOM 2216 C CA . MET A 1 271 ? 10.982 -28.965 0.234 1.00 24.11 271 MET A CA 1
ATOM 2217 C C . MET A 1 271 ? 10.485 -30.150 1.058 1.00 24.11 271 MET A C 1
ATOM 2219 O O . MET A 1 271 ? 10.529 -30.120 2.287 1.00 24.11 271 MET A O 1
ATOM 2223 N N . GLU A 1 272 ? 9.963 -31.175 0.391 1.00 26.52 272 GLU A N 1
ATOM 2224 C CA . GLU A 1 272 ? 9.800 -32.474 1.029 1.00 26.52 272 GLU A CA 1
ATOM 2225 C C . GLU A 1 272 ? 11.192 -33.002 1.377 1.00 26.52 272 GLU A C 1
ATOM 2227 O O . GLU A 1 272 ? 12.059 -33.132 0.513 1.00 26.52 272 GLU A O 1
ATOM 2232 N N . ALA A 1 273 ? 11.416 -33.267 2.664 1.00 28.86 273 ALA A N 1
ATOM 2233 C CA . ALA A 1 273 ? 12.598 -33.961 3.140 1.00 28.86 273 ALA A CA 1
ATOM 2234 C C . ALA A 1 273 ? 12.571 -35.400 2.597 1.00 28.86 273 ALA A C 1
ATOM 2236 O O . ALA A 1 273 ? 12.002 -36.310 3.202 1.00 28.86 273 ALA A O 1
ATOM 2237 N N . GLY A 1 274 ? 13.159 -35.590 1.417 1.00 28.64 274 GLY A N 1
ATOM 2238 C CA . GLY A 1 274 ? 13.483 -36.896 0.868 1.00 28.64 274 GLY A CA 1
ATOM 2239 C C . GLY A 1 274 ? 14.595 -37.528 1.698 1.00 28.64 274 GLY A C 1
ATOM 2240 O O . GLY A 1 274 ? 15.688 -36.983 1.804 1.00 28.64 274 GLY A O 1
ATOM 2241 N N . LYS A 1 275 ? 14.254 -38.652 2.326 1.00 28.23 275 LYS A N 1
ATOM 2242 C CA . LYS A 1 275 ? 15.075 -39.525 3.171 1.00 28.23 275 LYS A CA 1
ATOM 2243 C C . LYS A 1 275 ? 16.547 -39.593 2.736 1.00 28.23 275 LYS A C 1
ATOM 2245 O O . LYS A 1 275 ? 16.848 -40.091 1.657 1.00 28.23 275 LYS A O 1
ATOM 2250 N N . LEU A 1 276 ? 17.436 -39.177 3.638 1.00 27.41 276 LEU A N 1
ATOM 2251 C CA . LEU A 1 276 ? 18.811 -39.669 3.690 1.00 27.41 276 LEU A CA 1
ATOM 2252 C C . LEU A 1 276 ? 18.762 -41.173 3.993 1.00 27.41 276 LEU A C 1
ATOM 2254 O O . LEU A 1 276 ? 18.354 -41.574 5.086 1.00 27.41 276 LEU A O 1
ATOM 2258 N N . LEU A 1 277 ? 19.147 -41.974 3.005 1.00 30.75 277 LEU A N 1
ATOM 2259 C CA . LEU A 1 277 ? 19.870 -43.226 3.196 1.00 30.75 277 LEU A CA 1
ATOM 2260 C C . LEU A 1 277 ? 21.251 -43.037 2.573 1.00 30.75 277 LEU A C 1
ATOM 2262 O O . LEU A 1 277 ? 21.299 -42.435 1.476 1.00 30.75 277 LEU A O 1
#

Organism: NCBI:txid51022

Foldseek 3Di:
DPQDPVNVVVVVVVCLLLVVVPDPVLNVLLVVLVVQLVVLVVQLVVVLQDWQAADPVVCVVLVHPDSTQRDLPCVPPDPVSSVVSNCRSPPDDPSNVVSVVSNQVSQQVSCVSSPHNGNLQVVLCVPPLNGSVSVVVVVVVVCVCVVPDDDDDDPPPPQDDVVVVVVVVQVVCCVPPQKHWDWDDDDVPNDDDDDKTKIFIAHNVRHTQEIEIERPDDDPPQDAFFDWDFPADQDDDPDDDRYGYTYRYGHDDPDDDDDDPPPPPDPPPPPDPDDDD

Radius of gyration: 24.22 Å; chains: 1; bounding box: 52×77×52 Å

Sequence (277 aa):
MTLTKRTIDLFLNEFEMSGVHLPDDKRAEFVRLSGEIFNASAKFQAGCDREVVISRALKKQYSLPSTRIRSPSSNCIEPKKRKFIYTTFYRHNDEQEQELRKLVCYRDELAKLTGYTSYAHRAQDNALLGTYENAHDFLWGVIQERAYGTAHYREANKFLTLGNILTGFANLVNKLYGVRLEEQPIERGEMWHGHIIKLGVFDATDRFLGTVYLDIDRRTMKAVGDCHFTVRCSKELETISLASIYVFKQQYCHVKLNTVVQRLEFFSFKMEAGKLL

InterPro domains:
  IPR001567 Peptidase M3A/M3B catalytic domain [PF01432] (153-248)
  IPR024077 Neurolysin/Thimet oligopeptidase, do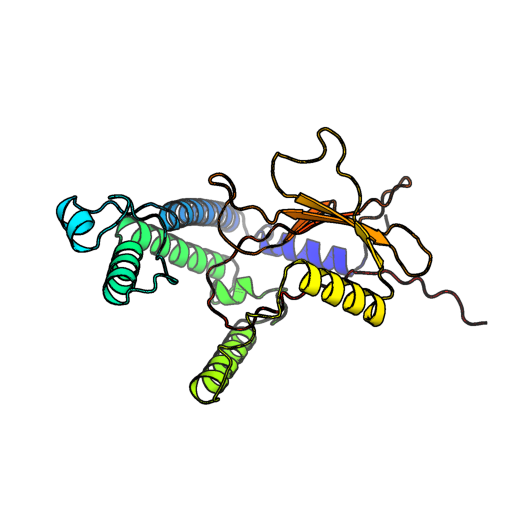main 2 [G3DSA:1.10.1370.10] (59-161)
  IPR024079 Metallopeptidase, catalytic domain superfamily [G3DSA:3.40.390.10] (162-265)
  IPR045090 Peptidase M3A/M3B [PTHR11804] (4-141)

Secondary structure (DSSP, 8-state):
----HHHHHHHHHHHHHTTTTS-HHHHHHHHHHHHHHHHHHHHHHHHHTPPEE--HHHHHHTT-S-SEE-S--TT-S-HHHHHHHHHHHT---HHHHHHHHHHHHHHHHHHHHTT-SSHHHHHHTTSTT-SHHHHHHHHHHHHHHHHH-----S--TTS--HHHHHHHHHHHHHHHH--EEEEEPPPTTTS-SS-EEEEEEE-TT--EEEEEEEE----TTSPSS---EEEE-----SSS----EEEE-----S---S-------------------